Protein AF-A0A9P0A9X7-F1 (afdb_monomer)

Mean predicted aligned error: 8.72 Å

Structure (mmCIF, N/CA/C/O backbone):
data_AF-A0A9P0A9X7-F1
#
_entry.id   AF-A0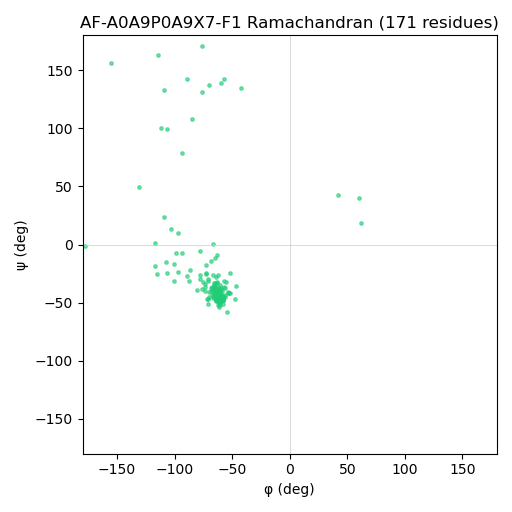A9P0A9X7-F1
#
loop_
_atom_site.group_PDB
_atom_site.id
_atom_site.type_symbol
_atom_site.label_atom_id
_atom_site.label_alt_id
_atom_site.label_comp_id
_atom_site.label_asym_id
_atom_site.label_entity_id
_atom_site.label_seq_id
_atom_site.pdbx_PDB_ins_code
_atom_site.Cartn_x
_atom_site.Cartn_y
_atom_site.Cartn_z
_atom_site.occupancy
_atom_site.B_iso_or_equiv
_atom_site.auth_seq_id
_atom_site.au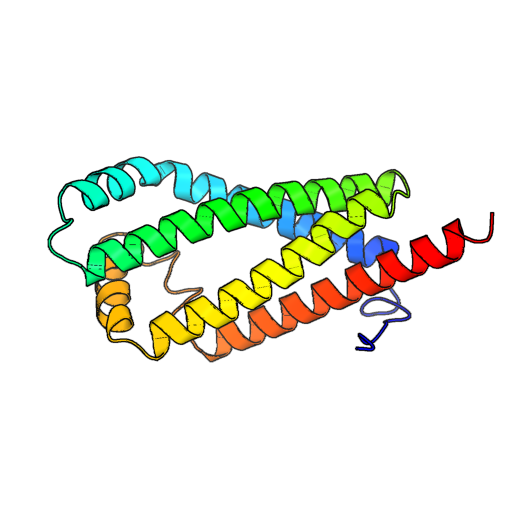th_comp_id
_atom_site.auth_asym_id
_atom_site.auth_atom_id
_atom_site.pdbx_PDB_model_num
ATOM 1 N N . MET A 1 1 ? -20.004 -13.881 0.572 1.00 34.88 1 MET A N 1
ATOM 2 C CA . MET A 1 1 ? -18.652 -14.295 1.008 1.00 34.88 1 MET A CA 1
ATOM 3 C C . MET A 1 1 ? -18.413 -13.783 2.419 1.00 34.88 1 MET A C 1
ATOM 5 O O . MET A 1 1 ? -18.537 -12.583 2.641 1.00 34.88 1 MET A O 1
ATOM 9 N N . CYS A 1 2 ? -18.153 -14.680 3.371 1.00 46.22 2 CYS A N 1
ATOM 10 C CA . CYS A 1 2 ? -17.822 -14.326 4.752 1.00 46.22 2 CYS A CA 1
ATOM 11 C C . CYS A 1 2 ? -16.320 -14.043 4.840 1.00 46.22 2 CYS A C 1
ATOM 13 O O . CYS A 1 2 ? -15.517 -14.961 4.720 1.00 46.22 2 CYS A O 1
ATOM 15 N N . ILE A 1 3 ? -15.951 -12.772 4.994 1.00 61.19 3 ILE A N 1
ATOM 16 C CA . ILE A 1 3 ? -14.570 -12.365 5.280 1.00 61.19 3 ILE A CA 1
ATOM 17 C C . ILE A 1 3 ? -14.311 -12.663 6.768 1.00 61.19 3 ILE A C 1
ATOM 19 O O . ILE A 1 3 ? -15.164 -12.288 7.579 1.00 61.19 3 ILE A O 1
ATOM 23 N N . PRO A 1 4 ? -13.204 -13.333 7.140 1.00 68.56 4 PRO A N 1
ATOM 24 C CA . PRO A 1 4 ? -12.886 -13.614 8.540 1.00 68.56 4 PRO A CA 1
ATOM 25 C C . PRO A 1 4 ? -12.753 -12.316 9.355 1.00 68.56 4 PRO A C 1
ATOM 27 O O . PRO A 1 4 ? -12.215 -11.321 8.871 1.00 68.56 4 PRO A O 1
ATOM 30 N N . GLU A 1 5 ? -13.283 -12.319 10.581 1.00 70.31 5 GLU A N 1
ATOM 31 C CA . GLU A 1 5 ? 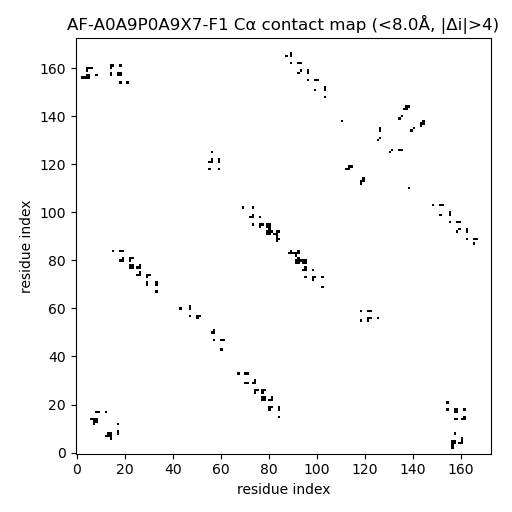-13.280 -11.170 11.498 1.00 70.31 5 GLU A CA 1
ATOM 32 C C . GLU A 1 5 ? -12.321 -11.443 12.669 1.00 70.31 5 GLU A C 1
ATOM 34 O O . GLU A 1 5 ? -12.372 -12.508 13.283 1.00 70.31 5 GLU A O 1
ATOM 39 N N . PHE A 1 6 ? -11.463 -10.476 12.995 1.00 73.06 6 PHE A N 1
ATOM 40 C CA . PHE A 1 6 ? -10.622 -10.514 14.190 1.00 73.06 6 PHE A CA 1
ATOM 41 C C . PHE A 1 6 ? -11.347 -9.885 15.381 1.00 73.06 6 PHE A C 1
ATOM 43 O O . PHE A 1 6 ? -12.028 -8.873 15.234 1.00 73.06 6 PHE A O 1
ATOM 50 N N . THR A 1 7 ? -11.169 -10.456 16.572 1.00 68.56 7 THR A N 1
ATOM 51 C CA . THR A 1 7 ? -11.673 -9.911 17.847 1.00 68.56 7 THR A CA 1
ATOM 52 C C . THR A 1 7 ? -10.699 -8.914 18.479 1.00 68.56 7 THR A C 1
ATOM 54 O O . THR A 1 7 ? -11.092 -8.078 19.289 1.00 68.56 7 THR A O 1
ATOM 57 N N . SER A 1 8 ? -9.416 -8.980 18.123 1.00 65.62 8 SER A N 1
ATOM 58 C CA . SER A 1 8 ? -8.345 -8.080 18.569 1.00 65.62 8 SER A CA 1
ATOM 59 C C . SER A 1 8 ? -7.215 -8.067 17.536 1.00 65.62 8 SER A C 1
ATOM 61 O O . SER A 1 8 ? -7.077 -9.010 16.759 1.00 65.62 8 SER A O 1
ATOM 63 N N . CYS A 1 9 ? -6.420 -6.996 17.510 1.00 67.25 9 CYS A N 1
ATOM 64 C CA . CYS A 1 9 ? -5.180 -6.940 16.730 1.00 67.25 9 CYS A CA 1
ATOM 65 C C . CYS A 1 9 ? -4.073 -7.757 17.437 1.00 67.25 9 CYS A C 1
ATOM 67 O O . CYS A 1 9 ? -4.258 -8.184 18.582 1.00 67.25 9 CYS A O 1
ATOM 69 N N . LEU A 1 10 ? -2.928 -7.970 16.771 1.00 68.62 10 LEU A N 1
ATOM 70 C CA . LEU A 1 10 ? -1.754 -8.668 17.319 1.00 68.62 10 LEU A CA 1
ATOM 71 C C . LEU A 1 10 ? -1.480 -8.244 18.779 1.00 68.62 10 LEU A C 1
ATOM 73 O O . LEU A 1 10 ? -1.514 -7.054 19.096 1.00 68.62 10 LEU A O 1
ATOM 77 N N . CYS A 1 11 ? -1.216 -9.213 19.661 1.00 64.12 11 CYS A N 1
ATOM 78 C CA . CYS A 1 11 ? -0.908 -8.981 21.080 1.00 64.12 11 CYS A CA 1
ATOM 79 C C . CYS A 1 11 ? -2.013 -8.258 21.887 1.00 64.12 11 CYS A C 1
ATOM 81 O O . CYS A 1 11 ? -1.708 -7.404 22.716 1.00 64.12 11 CYS A O 1
ATOM 83 N N . CYS A 1 12 ? -3.292 -8.590 21.665 1.00 71.56 12 CYS A N 1
ATOM 84 C CA . CYS A 1 12 ? -4.442 -8.041 22.412 1.00 71.56 12 CYS A CA 1
ATOM 85 C C . CYS A 1 12 ? -4.627 -6.517 22.278 1.00 71.56 12 CYS A C 1
ATOM 87 O O . CYS A 1 12 ? -5.326 -5.891 23.077 1.00 71.56 12 CYS A O 1
ATOM 89 N N . ILE A 1 13 ? -4.021 -5.902 21.260 1.00 79.69 13 ILE A N 1
ATOM 90 C CA . ILE A 1 13 ? -4.213 -4.483 20.969 1.00 79.69 13 ILE A CA 1
ATOM 91 C C . ILE A 1 13 ? -5.638 -4.280 20.439 1.00 79.69 13 ILE A C 1
ATOM 93 O O . ILE A 1 13 ? -6.120 -5.044 19.598 1.00 79.69 13 ILE A O 1
ATOM 97 N N . SER A 1 14 ? -6.317 -3.225 20.903 1.00 86.75 14 SER A N 1
ATOM 98 C CA . SER A 1 14 ? -7.665 -2.907 20.421 1.00 86.75 14 SER A CA 1
ATOM 99 C C . SER A 1 14 ? -7.679 -2.719 18.897 1.00 86.75 14 SER A C 1
ATOM 101 O O . SER A 1 14 ? -6.755 -2.138 18.318 1.00 86.75 14 SER A O 1
ATOM 103 N N . LEU A 1 15 ? -8.748 -3.169 18.233 1.00 86.94 15 LEU A N 1
ATOM 104 C CA . LEU A 1 15 ? -8.916 -3.014 16.781 1.00 86.94 15 LEU A CA 1
ATOM 105 C C . LEU A 1 15 ? -8.853 -1.545 16.339 1.00 86.94 15 LEU A C 1
ATOM 107 O O . LEU A 1 15 ? -8.345 -1.246 15.257 1.00 86.94 15 LEU A O 1
ATOM 111 N N . ARG A 1 16 ? -9.295 -0.623 17.205 1.00 88.94 16 ARG A N 1
ATOM 112 C CA . ARG A 1 16 ? -9.179 0.826 17.004 1.00 88.94 16 ARG A CA 1
ATOM 113 C C . ARG A 1 16 ? -7.719 1.263 16.909 1.00 88.94 16 ARG A C 1
ATOM 115 O O . ARG A 1 16 ? -7.339 1.919 15.942 1.00 88.94 16 ARG A O 1
ATOM 122 N N . THR A 1 17 ? -6.906 0.895 17.900 1.00 88.75 17 THR A N 1
ATOM 123 C CA . THR A 1 17 ? -5.482 1.256 17.948 1.00 88.75 17 THR A CA 1
ATOM 124 C C . THR A 1 17 ? -4.719 0.611 16.796 1.00 88.75 17 THR A C 1
ATOM 126 O O . THR A 1 17 ? -3.962 1.297 16.117 1.00 88.75 17 THR A O 1
ATOM 129 N N . GLY A 1 18 ? -4.972 -0.673 16.516 1.00 88.38 18 GLY A N 1
ATOM 130 C CA . GLY A 1 18 ? -4.363 -1.380 15.386 1.00 88.38 18 GLY A CA 1
ATOM 131 C C . GLY A 1 18 ? -4.672 -0.710 14.046 1.00 88.38 18 GLY A C 1
ATOM 132 O O . GLY A 1 18 ? -3.760 -0.416 13.278 1.00 88.38 18 GLY A O 1
ATOM 133 N N . SER A 1 19 ? -5.939 -0.365 13.804 1.00 91.56 19 SER A N 1
ATOM 134 C CA . SER A 1 19 ? -6.351 0.341 12.582 1.00 91.56 19 SER A CA 1
ATOM 135 C C . SER A 1 19 ? -5.722 1.732 12.462 1.00 91.56 19 SER A C 1
ATOM 137 O O . SER A 1 19 ? -5.439 2.192 11.359 1.00 91.56 19 SER A O 1
ATOM 139 N N . LEU A 1 20 ? -5.482 2.412 13.588 1.00 92.19 20 LEU A N 1
ATOM 140 C CA . LEU A 1 20 ? -4.858 3.734 13.606 1.00 92.19 20 LEU A CA 1
ATOM 141 C C . LEU A 1 20 ? -3.354 3.659 13.312 1.00 92.19 20 LEU A C 1
ATOM 143 O O . LEU A 1 20 ? -2.851 4.498 12.567 1.00 92.19 20 LEU A O 1
ATOM 147 N N . ILE A 1 21 ? -2.660 2.647 13.846 1.00 92.94 21 ILE A N 1
ATOM 148 C CA . ILE A 1 21 ? -1.256 2.357 13.515 1.00 92.94 21 ILE A CA 1
ATOM 149 C C . ILE A 1 21 ? -1.129 2.063 12.019 1.00 92.94 21 ILE A C 1
ATOM 151 O O . ILE A 1 21 ? -0.304 2.679 11.353 1.00 92.94 21 ILE A O 1
ATOM 155 N N . ILE A 1 22 ? -1.994 1.195 11.483 1.00 93.31 22 ILE A N 1
ATOM 156 C CA . ILE A 1 22 ? -2.036 0.862 10.051 1.00 93.31 22 ILE A CA 1
ATOM 157 C C . ILE A 1 22 ? -2.258 2.123 9.206 1.00 93.31 22 ILE A C 1
ATOM 159 O O . ILE A 1 22 ? -1.539 2.356 8.238 1.00 93.31 22 ILE A O 1
ATOM 163 N N . GLY A 1 23 ? -3.217 2.971 9.588 1.00 92.56 23 GLY A N 1
ATOM 164 C CA . GLY A 1 23 ? -3.487 4.218 8.874 1.00 92.56 23 GLY A CA 1
ATOM 165 C C . GLY A 1 23 ? -2.281 5.157 8.820 1.00 92.56 23 GLY A C 1
ATOM 166 O O . GLY A 1 23 ? -1.975 5.683 7.753 1.00 92.56 23 GLY A O 1
ATOM 167 N N . TRP A 1 24 ? -1.576 5.349 9.939 1.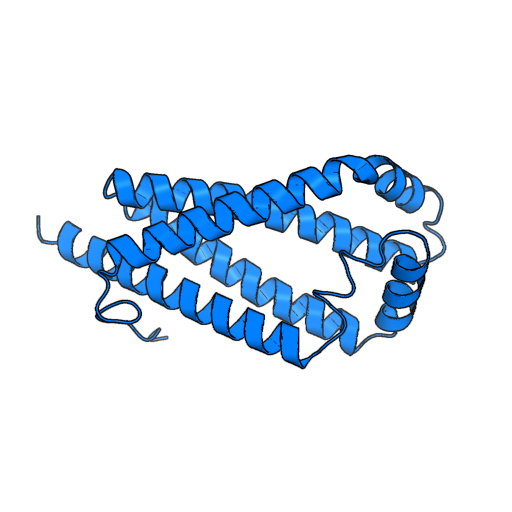00 94.56 24 TRP A N 1
ATOM 168 C CA . TRP A 1 24 ? -0.360 6.171 9.966 1.00 94.56 24 TRP A CA 1
ATOM 169 C C . TRP A 1 24 ? 0.799 5.551 9.198 1.00 94.56 24 TRP A C 1
ATOM 171 O O . TRP A 1 24 ? 1.499 6.279 8.501 1.00 94.56 24 TRP A O 1
ATOM 181 N N . PHE A 1 25 ? 0.978 4.235 9.306 1.00 92.75 25 PHE A N 1
ATOM 182 C CA . PHE A 1 25 ? 1.994 3.500 8.564 1.00 92.75 25 PHE A CA 1
ATOM 183 C C . PHE A 1 25 ? 1.847 3.762 7.060 1.00 92.75 25 PHE A C 1
ATOM 185 O O . PHE A 1 25 ? 2.743 4.352 6.462 1.00 92.75 25 PHE A O 1
ATOM 192 N N . TYR A 1 26 ? 0.683 3.465 6.473 1.00 91.69 26 TYR A N 1
ATOM 193 C CA . TYR A 1 26 ? 0.468 3.698 5.042 1.00 91.69 26 TYR A CA 1
ATOM 194 C C . TYR A 1 26 ? 0.503 5.181 4.663 1.00 91.69 26 TYR A C 1
ATOM 196 O O . TYR A 1 26 ? 1.030 5.528 3.614 1.00 91.69 26 TYR A O 1
ATOM 204 N N . ALA A 1 27 ? -0.012 6.085 5.503 1.00 91.88 27 ALA A N 1
ATOM 205 C CA . ALA A 1 27 ? 0.046 7.513 5.194 1.00 91.88 27 ALA A CA 1
ATOM 206 C C . ALA A 1 27 ? 1.494 8.022 5.094 1.00 91.88 27 ALA A C 1
ATOM 208 O O . ALA A 1 27 ? 1.818 8.744 4.157 1.00 91.88 27 ALA A O 1
ATOM 209 N N . ILE A 1 28 ? 2.365 7.648 6.036 1.00 91.62 28 ILE A N 1
ATOM 210 C CA . ILE A 1 28 ? 3.759 8.107 6.060 1.00 91.62 28 ILE A CA 1
ATOM 211 C C . ILE A 1 28 ? 4.558 7.462 4.927 1.00 91.62 28 ILE A C 1
ATOM 213 O O . ILE A 1 28 ? 5.202 8.183 4.166 1.00 91.62 28 ILE A O 1
ATOM 217 N N . PHE A 1 29 ? 4.495 6.133 4.792 1.00 88.56 29 PHE A N 1
ATOM 218 C CA . PHE A 1 29 ? 5.250 5.412 3.764 1.00 88.56 29 PHE A CA 1
ATOM 219 C C . PHE A 1 29 ? 4.871 5.873 2.356 1.00 88.56 29 PHE A C 1
ATOM 221 O O . PHE A 1 29 ? 5.750 6.256 1.586 1.00 88.56 29 PHE A O 1
ATOM 228 N N . ASN A 1 30 ? 3.575 5.980 2.053 1.00 88.56 30 ASN A N 1
ATOM 229 C CA . ASN A 1 30 ? 3.158 6.416 0.726 1.00 88.56 30 ASN A CA 1
ATOM 230 C C . ASN A 1 30 ? 3.546 7.874 0.430 1.00 88.56 30 ASN A C 1
ATOM 232 O O . ASN A 1 30 ? 3.820 8.211 -0.718 1.00 88.56 30 ASN A O 1
ATOM 236 N N . ILE A 1 31 ? 3.569 8.765 1.432 1.00 89.50 31 ILE A N 1
ATOM 237 C CA . ILE A 1 31 ? 4.039 10.149 1.238 1.00 89.50 31 ILE A CA 1
ATOM 238 C C . ILE A 1 31 ? 5.528 10.164 0.885 1.00 89.50 31 ILE A C 1
ATOM 240 O O . ILE A 1 31 ? 5.925 10.899 -0.018 1.00 89.50 31 ILE A O 1
ATOM 244 N N . ILE A 1 32 ? 6.344 9.353 1.565 1.00 87.25 32 ILE A N 1
ATOM 245 C CA . ILE A 1 32 ? 7.777 9.231 1.270 1.00 87.25 32 ILE A CA 1
ATOM 246 C C . ILE A 1 32 ? 7.979 8.729 -0.167 1.00 87.25 32 ILE A C 1
ATOM 248 O O . ILE A 1 32 ? 8.749 9.329 -0.918 1.00 87.25 32 ILE A O 1
ATOM 252 N N . GLU A 1 33 ? 7.241 7.695 -0.578 1.00 82.50 33 GLU A N 1
ATOM 253 C CA . GLU A 1 33 ? 7.289 7.163 -1.948 1.00 82.50 33 GLU A CA 1
ATOM 254 C C . GLU A 1 33 ? 6.851 8.192 -3.004 1.00 82.50 33 GLU A C 1
ATOM 256 O O . GLU A 1 33 ? 7.519 8.364 -4.026 1.00 82.50 33 GLU A O 1
ATOM 261 N N . LEU A 1 34 ? 5.768 8.935 -2.749 1.00 84.25 34 LEU A N 1
ATOM 262 C CA . LEU A 1 34 ? 5.288 9.988 -3.652 1.00 84.25 34 LEU A CA 1
ATOM 263 C C . LEU A 1 34 ? 6.325 11.104 -3.838 1.00 84.25 34 LEU A C 1
ATOM 265 O O . LEU A 1 34 ? 6.510 11.594 -4.956 1.00 84.25 34 LEU A O 1
ATOM 269 N N . ILE A 1 35 ? 7.012 11.503 -2.762 1.00 81.25 35 ILE A N 1
ATOM 270 C CA . ILE A 1 35 ? 8.084 12.504 -2.829 1.00 81.25 35 ILE A CA 1
ATOM 271 C C . ILE A 1 35 ? 9.240 11.972 -3.675 1.00 81.25 35 ILE A C 1
ATOM 273 O O . ILE A 1 35 ? 9.682 12.678 -4.583 1.00 81.25 35 ILE A O 1
ATOM 277 N N . GLY A 1 36 ? 9.682 10.733 -3.432 1.00 77.00 36 GLY A N 1
ATOM 278 C CA . GLY A 1 36 ? 10.763 10.104 -4.193 1.00 77.00 36 GLY A CA 1
ATOM 279 C C . GLY A 1 36 ? 10.504 10.119 -5.701 1.00 77.00 36 GLY A C 1
ATOM 280 O O . GLY A 1 36 ? 11.384 10.470 -6.481 1.00 77.00 36 GLY A O 1
ATOM 281 N N . PHE A 1 37 ? 9.268 9.854 -6.120 1.00 73.25 37 PHE A N 1
ATOM 282 C CA . PHE A 1 37 ? 8.908 9.884 -7.537 1.00 73.25 37 PHE A CA 1
ATOM 283 C C . PHE A 1 37 ? 8.805 11.262 -8.161 1.00 73.25 37 PHE A C 1
ATOM 285 O O . PHE A 1 37 ? 9.132 11.441 -9.335 1.00 73.25 37 PHE A O 1
ATOM 292 N N . SER A 1 38 ? 8.312 12.239 -7.399 1.00 71.19 38 SER A N 1
ATOM 293 C CA . SER A 1 38 ? 8.117 13.596 -7.912 1.00 71.19 38 SER A CA 1
ATOM 294 C C . SER A 1 38 ? 9.416 14.177 -8.486 1.00 71.19 38 SER A C 1
ATOM 296 O O . SER A 1 38 ? 9.370 14.872 -9.502 1.00 71.19 38 SER A O 1
ATOM 298 N N . ILE A 1 39 ? 10.558 13.788 -7.907 1.00 65.44 39 ILE A N 1
ATOM 299 C CA . ILE A 1 39 ? 11.909 14.213 -8.286 1.00 65.44 39 ILE A CA 1
ATOM 300 C C . ILE A 1 39 ? 12.295 13.730 -9.698 1.00 65.44 39 ILE A C 1
ATOM 302 O O . ILE A 1 39 ? 12.952 14.475 -10.419 1.00 65.44 39 ILE A O 1
ATOM 306 N N . ASP A 1 40 ? 11.819 12.558 -10.138 1.00 66.06 40 ASP A N 1
ATOM 307 C CA . ASP A 1 40 ? 12.208 11.934 -11.420 1.00 66.06 40 ASP A CA 1
ATOM 308 C C . ASP A 1 40 ? 11.058 11.766 -12.432 1.00 66.06 40 ASP A C 1
ATOM 310 O O . ASP A 1 40 ? 11.241 11.285 -13.551 1.00 66.06 40 ASP A O 1
ATOM 314 N N . SER A 1 41 ? 9.846 12.202 -12.091 1.00 66.75 41 SER A N 1
ATOM 315 C CA . SER A 1 41 ? 8.658 12.003 -12.935 1.00 66.75 41 SER A CA 1
ATOM 316 C C . SER A 1 41 ? 8.756 12.658 -14.328 1.00 66.75 41 SER A C 1
ATOM 318 O O . SER A 1 41 ? 8.271 12.105 -15.319 1.00 66.75 41 SER A O 1
ATOM 320 N N . GLY A 1 42 ? 9.416 13.816 -14.442 1.00 68.44 42 GLY A N 1
ATOM 321 C CA . GLY A 1 42 ? 9.501 14.581 -15.691 1.00 68.44 42 GLY A CA 1
ATOM 322 C C . GLY A 1 42 ? 10.279 13.880 -16.812 1.00 68.44 42 GLY A C 1
ATOM 323 O O . GLY A 1 42 ? 9.908 13.991 -17.985 1.00 68.44 42 GLY A O 1
ATOM 324 N N . SER A 1 43 ? 11.328 13.127 -16.468 1.00 69.75 43 SER A N 1
ATOM 325 C CA . SER A 1 43 ? 12.100 12.339 -17.435 1.00 69.75 43 SER A CA 1
ATOM 326 C C . SER A 1 43 ? 11.270 11.153 -17.936 1.00 69.75 43 SER A C 1
ATOM 328 O O . SER A 1 43 ? 11.127 10.974 -19.146 1.00 69.75 43 SER A O 1
ATOM 330 N N . LEU A 1 44 ? 10.598 10.436 -17.032 1.00 71.38 44 LEU A N 1
ATOM 331 C CA . LEU A 1 44 ? 9.743 9.295 -17.364 1.00 71.38 44 LEU A CA 1
ATOM 332 C C . LEU A 1 44 ? 8.615 9.661 -18.334 1.00 71.38 44 LEU A C 1
ATOM 334 O O . LEU A 1 44 ? 8.438 8.983 -19.350 1.00 71.38 44 LEU A O 1
ATOM 338 N N . PHE A 1 45 ? 7.889 10.756 -18.079 1.00 72.69 45 PHE A N 1
ATOM 339 C CA . PHE A 1 45 ? 6.825 11.208 -18.982 1.00 72.69 45 PHE A CA 1
ATOM 340 C C . PHE A 1 45 ? 7.364 11.571 -20.365 1.00 72.69 45 PHE A C 1
ATOM 342 O O . PHE A 1 45 ? 6.807 11.145 -21.377 1.00 72.69 45 PHE A O 1
ATOM 349 N N . LYS A 1 46 ? 8.477 12.308 -20.436 1.00 75.75 46 LYS A N 1
ATOM 350 C CA . LYS A 1 46 ? 9.091 12.698 -21.712 1.00 75.75 46 LYS A CA 1
ATOM 351 C C . LYS A 1 46 ? 9.515 11.479 -22.530 1.00 75.75 46 LYS A C 1
ATOM 353 O O . LYS A 1 46 ? 9.276 11.420 -23.738 1.00 75.75 46 LYS A O 1
ATOM 358 N N . GLU A 1 47 ? 10.099 10.481 -21.880 1.00 70.38 47 GLU A N 1
ATOM 359 C CA . GLU A 1 47 ? 10.579 9.290 -22.563 1.00 70.38 47 GLU A CA 1
ATOM 360 C C . GLU A 1 47 ? 9.451 8.360 -23.044 1.00 70.38 47 GLU A C 1
ATOM 362 O O . GLU A 1 47 ? 9.672 7.611 -24.001 1.00 70.38 47 GLU A O 1
ATOM 367 N N . ILE A 1 48 ? 8.257 8.391 -22.431 1.00 75.06 48 ILE A N 1
ATOM 368 C CA . ILE A 1 48 ? 7.060 7.680 -22.928 1.00 75.06 48 ILE A CA 1
ATOM 369 C C . ILE A 1 48 ? 6.707 8.166 -24.339 1.00 75.06 48 ILE A C 1
ATOM 371 O O . ILE A 1 48 ? 6.543 7.350 -25.248 1.00 75.06 48 ILE A O 1
ATOM 375 N N . PHE A 1 49 ? 6.648 9.486 -24.540 1.00 73.44 49 PHE A N 1
ATOM 376 C CA . PHE A 1 49 ? 6.281 10.079 -25.830 1.00 73.44 49 PHE A CA 1
ATOM 377 C C . PHE A 1 49 ? 7.390 9.947 -26.879 1.00 73.44 49 PHE A C 1
ATOM 379 O O . PHE A 1 49 ? 7.106 9.746 -28.059 1.00 73.44 49 PHE A O 1
ATOM 386 N N . GLN A 1 50 ? 8.660 10.008 -26.468 1.00 74.69 50 GLN A N 1
ATOM 387 C CA . GLN A 1 50 ? 9.792 9.914 -27.396 1.00 74.69 50 GLN A CA 1
ATOM 388 C C . GLN A 1 50 ? 10.057 8.484 -27.892 1.00 74.69 50 GLN A C 1
ATOM 390 O O . GLN A 1 50 ? 10.453 8.302 -29.042 1.00 74.69 50 GLN A O 1
ATOM 395 N N . ASN A 1 51 ? 9.796 7.461 -27.069 1.00 69.44 51 ASN A N 1
ATOM 396 C CA . ASN A 1 51 ? 10.110 6.061 -27.384 1.00 69.44 51 ASN A CA 1
ATOM 397 C C . ASN A 1 51 ? 8.878 5.184 -27.669 1.00 69.44 51 ASN A C 1
ATOM 399 O O . ASN A 1 51 ? 8.975 3.963 -27.566 1.00 69.44 51 ASN A O 1
ATOM 403 N N . TRP A 1 52 ? 7.749 5.766 -28.086 1.00 66.25 52 TRP A N 1
ATOM 404 C CA . TRP A 1 52 ? 6.475 5.063 -28.333 1.00 66.25 52 TRP A CA 1
ATOM 405 C C . TRP A 1 52 ? 6.568 3.829 -29.255 1.00 66.25 52 TRP A C 1
ATOM 407 O O . TRP A 1 52 ? 5.759 2.911 -29.151 1.00 66.25 52 TRP A O 1
ATOM 417 N N . ARG A 1 53 ? 7.578 3.766 -30.136 1.00 68.19 53 ARG A N 1
ATOM 418 C CA . ARG A 1 53 ? 7.835 2.612 -31.017 1.00 68.19 53 ARG A CA 1
ATOM 419 C C . ARG A 1 53 ? 8.410 1.385 -30.289 1.00 68.19 53 ARG A C 1
ATOM 421 O O . ARG A 1 53 ? 8.361 0.287 -30.835 1.00 68.19 53 ARG A O 1
ATOM 428 N N . ARG A 1 54 ? 8.953 1.536 -29.073 1.00 72.06 54 ARG A N 1
ATOM 429 C CA . ARG A 1 54 ? 9.416 0.428 -28.217 1.00 72.06 54 ARG A CA 1
ATOM 430 C C . ARG A 1 54 ? 8.296 0.017 -27.260 1.00 72.06 54 ARG A C 1
ATOM 432 O O . ARG A 1 54 ? 8.334 0.346 -26.077 1.00 72.06 54 ARG A O 1
ATOM 439 N N . THR A 1 55 ? 7.333 -0.743 -27.775 1.00 75.00 55 THR A N 1
ATOM 440 C CA . THR A 1 55 ? 6.107 -1.151 -27.062 1.00 75.00 55 THR A CA 1
ATOM 441 C C . THR A 1 55 ? 6.357 -1.689 -25.650 1.00 75.00 55 THR A C 1
ATOM 443 O O . THR A 1 55 ? 5.723 -1.213 -24.717 1.00 75.00 55 THR A O 1
ATOM 446 N N . GLY A 1 56 ? 7.320 -2.596 -25.451 1.00 71.62 56 GLY A N 1
ATOM 447 C CA . GLY A 1 56 ? 7.614 -3.153 -24.119 1.00 71.62 56 GLY A CA 1
ATOM 448 C C . GLY A 1 56 ? 8.079 -2.115 -23.085 1.00 71.62 56 GLY A C 1
ATOM 449 O O . GLY A 1 56 ? 7.613 -2.121 -21.951 1.00 71.62 56 GLY A O 1
ATOM 450 N N . LEU A 1 57 ? 8.946 -1.180 -23.484 1.00 70.06 57 LEU A N 1
ATOM 451 C CA . LEU A 1 57 ? 9.472 -0.128 -22.603 1.00 70.06 57 LEU A CA 1
ATOM 452 C C . LEU A 1 57 ? 8.384 0.892 -22.241 1.00 70.06 57 LEU A C 1
ATOM 454 O O . LEU A 1 57 ? 8.281 1.333 -21.100 1.00 70.06 57 LEU A O 1
ATOM 458 N N . THR A 1 58 ? 7.556 1.251 -23.223 1.00 77.00 58 THR A N 1
ATOM 459 C CA . THR A 1 58 ? 6.416 2.148 -23.030 1.00 77.00 58 THR A CA 1
ATOM 460 C C . THR A 1 58 ? 5.382 1.538 -22.086 1.00 77.00 58 THR A C 1
ATOM 462 O O . THR A 1 58 ? 4.893 2.245 -21.211 1.00 77.00 58 THR A O 1
ATOM 465 N N . ILE A 1 59 ? 5.096 0.234 -22.205 1.00 77.62 59 ILE A N 1
ATOM 466 C CA . ILE A 1 59 ? 4.181 -0.478 -21.299 1.00 77.62 59 ILE A CA 1
ATOM 467 C C . ILE A 1 59 ? 4.698 -0.429 -19.858 1.00 77.62 59 ILE A C 1
ATOM 469 O O . ILE A 1 59 ? 3.956 -0.020 -18.973 1.00 77.62 59 ILE A O 1
ATOM 473 N N . VAL A 1 60 ? 5.973 -0.758 -19.618 1.00 72.50 60 VAL A N 1
ATOM 474 C CA . VAL A 1 60 ? 6.551 -0.720 -18.260 1.00 72.50 60 VAL A CA 1
ATOM 475 C C . VAL A 1 60 ? 6.488 0.688 -17.663 1.00 72.50 60 VAL A C 1
ATOM 477 O O . VAL A 1 60 ? 6.116 0.854 -16.506 1.00 72.50 60 VAL A O 1
ATOM 480 N N . ARG A 1 61 ? 6.780 1.730 -18.449 1.00 76.00 61 ARG A N 1
ATOM 481 C CA . ARG A 1 61 ? 6.671 3.118 -17.972 1.00 76.00 61 ARG A CA 1
ATOM 482 C C . ARG A 1 61 ? 5.235 3.536 -17.663 1.00 76.00 61 ARG A C 1
ATOM 484 O O . ARG A 1 61 ? 5.019 4.263 -16.701 1.00 76.00 61 ARG A O 1
ATOM 491 N N . LEU A 1 62 ? 4.258 3.071 -18.442 1.00 81.44 62 LEU A N 1
ATOM 492 C CA . LEU A 1 62 ? 2.844 3.291 -18.136 1.00 81.44 62 LEU A CA 1
ATOM 493 C C . LEU A 1 62 ? 2.428 2.581 -16.842 1.00 81.44 62 LEU A C 1
ATOM 495 O O . LEU A 1 62 ? 1.720 3.189 -16.048 1.00 81.44 62 LEU A O 1
ATOM 499 N N . MET A 1 63 ? 2.916 1.360 -16.591 1.00 79.69 63 MET A N 1
ATOM 500 C CA . MET A 1 63 ? 2.678 0.638 -15.329 1.00 79.69 63 MET A CA 1
ATOM 501 C C . MET A 1 63 ? 3.272 1.387 -14.127 1.00 79.69 63 MET A C 1
ATOM 503 O O . MET A 1 63 ? 2.645 1.463 -13.076 1.00 79.69 63 MET A O 1
ATOM 507 N N . ILE A 1 64 ? 4.449 2.004 -14.287 1.00 78.31 64 ILE A N 1
ATOM 508 C CA . ILE A 1 64 ? 5.039 2.873 -13.257 1.00 78.31 64 ILE A CA 1
ATOM 509 C C . ILE A 1 64 ? 4.119 4.074 -12.988 1.00 78.31 64 ILE A C 1
ATOM 511 O O . ILE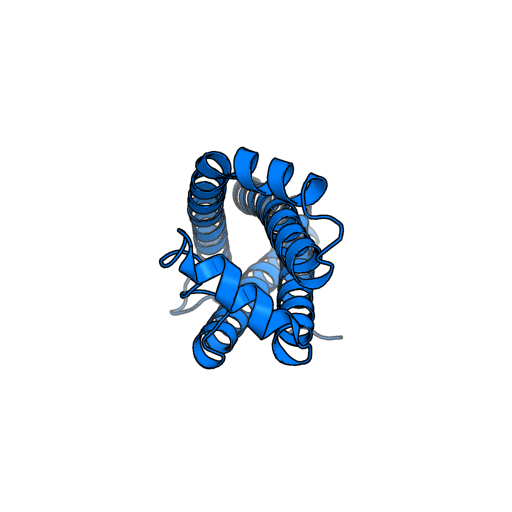 A 1 64 ? 3.776 4.337 -11.843 1.00 78.31 64 ILE A O 1
ATOM 515 N N . VAL A 1 65 ? 3.673 4.786 -14.028 1.00 81.88 65 VAL A N 1
ATOM 516 C CA . VAL A 1 65 ? 2.761 5.936 -13.875 1.00 81.88 65 VAL A CA 1
ATOM 517 C C . VAL A 1 65 ? 1.440 5.530 -13.209 1.00 81.88 65 VAL A C 1
ATOM 519 O O . VAL A 1 65 ? 0.956 6.236 -12.326 1.00 81.88 65 VAL A O 1
ATOM 522 N N . GLU A 1 66 ? 0.867 4.394 -13.604 1.00 85.75 66 GLU A N 1
ATOM 523 C CA . GLU A 1 66 ? -0.334 3.820 -12.992 1.00 85.75 66 GLU A CA 1
ATOM 524 C C . GLU A 1 66 ? -0.136 3.558 -11.493 1.00 85.75 66 GLU A C 1
ATOM 526 O O . GLU A 1 66 ? -0.960 4.002 -10.690 1.00 85.75 66 GLU A O 1
ATOM 531 N N . TYR A 1 67 ? 0.979 2.922 -11.110 1.00 82.69 67 TYR A N 1
ATOM 532 C CA . TYR A 1 67 ? 1.330 2.673 -9.710 1.00 82.69 67 TYR A CA 1
ATOM 533 C C . TYR A 1 67 ? 1.289 3.963 -8.880 1.00 82.69 67 TYR A C 1
ATOM 535 O O . TYR A 1 67 ? 0.708 3.980 -7.796 1.00 82.69 67 TYR A O 1
ATOM 543 N N . TYR A 1 68 ? 1.787 5.082 -9.415 1.00 83.00 68 TYR A N 1
ATOM 544 C CA . TYR A 1 68 ? 1.741 6.368 -8.711 1.00 83.00 68 TYR A CA 1
ATOM 545 C C . TYR A 1 68 ? 0.343 6.935 -8.516 1.00 83.00 68 TYR A C 1
ATOM 547 O O . TYR A 1 68 ? 0.053 7.502 -7.460 1.00 83.00 68 TYR A O 1
ATOM 555 N N . PHE A 1 69 ? -0.541 6.783 -9.501 1.00 86.88 69 PHE A N 1
ATOM 556 C CA . PHE A 1 69 ? -1.935 7.183 -9.330 1.00 86.88 69 PHE A CA 1
ATOM 557 C C . PHE A 1 69 ? -2.625 6.344 -8.254 1.00 86.88 69 PHE A C 1
ATOM 559 O O . PHE A 1 69 ? -3.341 6.895 -7.413 1.00 86.88 69 PHE A O 1
ATOM 566 N N . VAL A 1 70 ? -2.376 5.033 -8.244 1.00 87.69 70 VAL A N 1
ATOM 567 C CA . VAL A 1 70 ? -2.898 4.124 -7.216 1.00 87.69 70 VAL A CA 1
ATOM 568 C C . VAL A 1 70 ? -2.367 4.515 -5.838 1.00 87.69 70 VAL A C 1
ATOM 570 O O . VAL A 1 70 ? -3.161 4.677 -4.910 1.00 87.69 70 VAL A O 1
ATOM 573 N N . LEU A 1 71 ? -1.061 4.765 -5.717 1.00 86.81 71 LEU A N 1
ATOM 574 C CA . LEU A 1 71 ? -0.411 5.196 -4.481 1.00 86.81 71 LEU A CA 1
ATOM 575 C C . LEU A 1 71 ? -1.014 6.503 -3.948 1.00 86.81 71 LEU A C 1
ATOM 577 O O . LEU A 1 71 ? -1.345 6.600 -2.768 1.00 86.81 71 LEU A O 1
ATOM 581 N N . LEU A 1 72 ? -1.238 7.496 -4.815 1.00 90.62 72 LEU A N 1
ATOM 582 C CA . LEU A 1 72 ? -1.851 8.774 -4.443 1.00 90.62 72 LEU A CA 1
ATOM 583 C C . LEU A 1 72 ? -3.277 8.600 -3.908 1.00 90.62 72 LEU A C 1
ATOM 585 O O . LEU A 1 72 ? -3.618 9.148 -2.856 1.00 90.62 72 LEU A O 1
ATOM 589 N N . ILE A 1 73 ? -4.104 7.812 -4.599 1.00 92.56 73 ILE A N 1
ATOM 590 C CA . ILE A 1 73 ? -5.467 7.497 -4.148 1.00 92.56 73 ILE A CA 1
ATOM 591 C C . ILE A 1 73 ? -5.413 6.777 -2.797 1.00 92.56 73 ILE A C 1
ATOM 593 O O . ILE A 1 73 ? -6.159 7.119 -1.875 1.00 92.56 73 ILE A O 1
ATOM 597 N N . PHE A 1 74 ? -4.500 5.818 -2.654 1.00 91.25 74 PHE A N 1
ATOM 598 C CA . PHE A 1 74 ? -4.362 5.027 -1.442 1.00 91.25 74 PHE A CA 1
ATOM 599 C C . PHE A 1 74 ? -3.916 5.874 -0.241 1.00 91.25 74 PHE A C 1
ATOM 601 O O . PHE A 1 74 ? -4.479 5.734 0.846 1.00 91.25 74 PHE A O 1
ATOM 608 N N . THR A 1 75 ? -3.017 6.843 -0.440 1.00 93.00 75 THR A N 1
ATOM 609 C CA . THR A 1 75 ? -2.631 7.842 0.576 1.00 93.00 75 THR A CA 1
ATOM 610 C C . THR A 1 75 ? -3.826 8.651 1.066 1.00 93.00 75 THR A C 1
ATOM 612 O O . THR A 1 75 ? -4.031 8.805 2.272 1.00 93.00 75 THR A O 1
ATOM 615 N N . ILE A 1 76 ? -4.664 9.140 0.147 1.00 94.88 76 ILE A N 1
ATOM 616 C CA . ILE A 1 76 ? -5.880 9.885 0.500 1.00 94.88 76 ILE A CA 1
ATOM 617 C C . ILE A 1 76 ? -6.817 8.997 1.331 1.00 94.88 76 ILE A C 1
ATOM 619 O O . ILE A 1 76 ? -7.353 9.429 2.356 1.00 94.88 76 ILE A O 1
ATOM 623 N N . CYS A 1 77 ? -6.984 7.734 0.939 1.00 95.19 77 CYS A N 1
ATOM 624 C CA . CYS A 1 77 ? -7.777 6.767 1.690 1.00 95.19 77 CYS A CA 1
ATOM 625 C C . CYS A 1 77 ? -7.198 6.472 3.085 1.00 95.19 77 CYS A C 1
ATOM 627 O O . CYS A 1 77 ? -7.971 6.366 4.038 1.00 95.19 77 CYS A O 1
ATOM 629 N N . ALA A 1 78 ? -5.873 6.399 3.241 1.00 94.31 78 ALA A N 1
ATOM 630 C CA . ALA A 1 78 ? -5.209 6.231 4.538 1.00 94.31 78 ALA A CA 1
ATOM 631 C C . ALA A 1 78 ? -5.447 7.437 5.464 1.00 94.31 78 ALA A C 1
ATOM 633 O O . ALA A 1 78 ? -5.771 7.277 6.643 1.00 94.31 78 ALA A O 1
ATOM 634 N N . ILE A 1 79 ? -5.417 8.657 4.923 1.00 94.94 79 ILE A N 1
ATOM 635 C CA . ILE A 1 79 ? -5.787 9.865 5.674 1.00 94.94 79 ILE A CA 1
ATOM 636 C C . ILE A 1 79 ? -7.264 9.800 6.098 1.00 94.94 79 ILE A C 1
ATOM 638 O O . ILE A 1 79 ? -7.597 10.082 7.255 1.00 94.94 79 ILE A O 1
ATOM 642 N N . TYR A 1 80 ? -8.164 9.377 5.203 1.00 94.50 80 TYR A N 1
ATOM 643 C CA . TYR A 1 80 ? -9.576 9.178 5.547 1.00 94.50 80 TYR A CA 1
ATOM 644 C C . TYR A 1 80 ? -9.790 8.094 6.603 1.00 94.50 80 TYR A C 1
ATOM 646 O O . TYR A 1 80 ? -10.698 8.254 7.419 1.00 94.50 80 TYR A O 1
ATOM 654 N N . LEU A 1 81 ? -8.966 7.044 6.641 1.00 95.44 81 LEU A N 1
ATOM 655 C CA . LEU A 1 81 ? -8.983 6.046 7.709 1.00 95.44 81 LEU A CA 1
ATOM 656 C C . LEU A 1 81 ? -8.680 6.695 9.063 1.00 95.44 81 LEU A C 1
ATOM 658 O O . LEU A 1 81 ? -9.489 6.577 9.982 1.00 95.44 81 LEU A O 1
ATOM 662 N N . ILE A 1 82 ? -7.581 7.448 9.172 1.00 95.38 82 ILE A N 1
ATOM 663 C CA . ILE A 1 82 ? -7.188 8.134 10.417 1.00 95.38 82 ILE A CA 1
ATOM 664 C C . ILE A 1 82 ? -8.297 9.090 10.876 1.00 95.38 82 ILE A C 1
ATOM 666 O O . ILE A 1 82 ? -8.712 9.076 12.038 1.00 95.38 82 ILE A O 1
ATOM 670 N N . VAL A 1 83 ? -8.816 9.913 9.960 1.00 94.62 83 VAL A N 1
ATOM 671 C CA . VAL A 1 83 ? -9.912 10.850 10.255 1.00 94.62 83 VAL A CA 1
ATOM 672 C C . VAL A 1 83 ? -11.199 10.102 10.612 1.00 94.62 83 VAL A C 1
ATOM 674 O O . VAL A 1 83 ? -11.954 10.562 11.467 1.00 94.62 83 VAL A O 1
ATOM 677 N N . GLY A 1 84 ? -11.465 8.970 9.963 1.00 90.88 84 GLY A N 1
ATOM 678 C CA . GLY A 1 84 ? -12.613 8.107 10.217 1.00 90.88 84 GLY A CA 1
ATOM 679 C C . GLY A 1 84 ? -12.592 7.514 11.618 1.00 90.88 84 GLY A C 1
ATOM 680 O O . GLY A 1 84 ? -13.601 7.599 12.305 1.00 90.88 84 GLY A O 1
ATOM 681 N N . ILE A 1 85 ? -11.438 7.017 12.066 1.00 93.19 85 ILE A N 1
ATOM 682 C CA . ILE A 1 85 ? -11.241 6.478 13.420 1.00 93.19 85 ILE A CA 1
ATOM 683 C C . ILE A 1 85 ? -11.366 7.581 14.484 1.00 93.19 85 ILE A C 1
ATOM 685 O O . ILE A 1 85 ? -11.959 7.371 15.539 1.00 93.19 85 ILE A O 1
ATOM 689 N N . LYS A 1 86 ? -10.813 8.775 14.224 1.00 91.81 86 LYS A N 1
ATOM 690 C CA . LYS A 1 86 ? -10.881 9.906 15.171 1.00 91.81 86 LYS A CA 1
ATOM 691 C C . LYS A 1 86 ? -12.279 10.511 15.296 1.00 91.81 86 LYS A C 1
ATOM 693 O O . LYS A 1 86 ? -12.597 11.076 16.332 1.00 91.81 86 LYS A O 1
ATOM 698 N N . LYS A 1 87 ? -13.082 10.447 14.231 1.00 91.25 87 LYS A N 1
ATOM 699 C CA . LYS A 1 87 ? -14.455 10.982 14.187 1.00 91.25 87 LYS A CA 1
ATOM 700 C C . LYS A 1 87 ? -15.525 9.892 14.299 1.00 91.25 87 LYS A C 1
ATOM 702 O O . LYS A 1 87 ? -16.664 10.156 13.927 1.00 91.25 87 LYS A O 1
ATOM 707 N N . ASP A 1 88 ? -15.134 8.678 14.686 1.00 90.00 88 ASP A N 1
ATOM 708 C CA . ASP A 1 88 ? -15.982 7.484 14.775 1.00 90.00 88 ASP A CA 1
ATOM 709 C C . ASP A 1 88 ? -16.949 7.326 13.577 1.00 90.00 88 ASP A C 1
ATOM 711 O O . ASP A 1 88 ? -18.123 6.989 13.695 1.00 90.00 88 ASP A O 1
ATOM 715 N N . SER A 1 89 ? -16.436 7.590 12.367 1.00 90.38 89 SER A N 1
ATOM 716 C CA . SER A 1 89 ? -17.211 7.628 11.127 1.00 90.38 89 SER A CA 1
ATOM 717 C C . SER A 1 89 ? -16.931 6.398 10.254 1.00 90.38 89 SER A C 1
ATOM 719 O O . SER A 1 89 ? -15.963 6.400 9.480 1.00 90.38 89 SER A O 1
ATOM 721 N N . PRO A 1 90 ? -17.799 5.365 10.270 1.00 87.88 90 PRO A N 1
ATOM 722 C CA . PRO A 1 90 ? -17.567 4.130 9.517 1.00 87.88 90 PRO A CA 1
ATOM 723 C C . PRO A 1 90 ? -17.544 4.369 8.001 1.00 87.88 90 PRO A C 1
ATOM 725 O O . PRO A 1 90 ? -16.855 3.665 7.266 1.00 87.88 90 PRO A O 1
ATOM 728 N N . ARG A 1 91 ? -18.248 5.399 7.505 1.00 89.69 91 ARG A N 1
ATOM 729 C CA . ARG A 1 91 ? -18.234 5.769 6.078 1.00 89.69 91 ARG A CA 1
ATOM 730 C C . ARG A 1 91 ? -16.830 6.126 5.584 1.00 89.69 91 ARG A C 1
ATOM 732 O O . ARG A 1 91 ? -16.488 5.759 4.468 1.00 89.69 91 ARG A O 1
ATOM 739 N N . LYS A 1 92 ? -16.022 6.803 6.406 1.00 89.19 92 LYS A N 1
ATOM 740 C CA . LYS A 1 92 ? -14.654 7.203 6.038 1.00 89.19 92 LYS A CA 1
ATOM 741 C C . LYS A 1 92 ? -13.678 6.030 6.092 1.00 89.19 92 LYS A C 1
ATOM 743 O O . LYS A 1 92 ? -12.851 5.894 5.200 1.00 89.19 92 LYS A O 1
ATOM 748 N N . VAL A 1 93 ? -13.842 5.147 7.080 1.00 91.19 93 VAL A N 1
ATOM 749 C CA . VAL A 1 93 ? -13.068 3.899 7.200 1.00 91.19 93 VAL A CA 1
ATOM 750 C C . VAL A 1 93 ? -13.314 2.979 5.997 1.00 91.19 93 VAL A C 1
ATOM 752 O O . VAL A 1 93 ? -12.382 2.363 5.485 1.00 91.19 93 VAL A O 1
ATOM 755 N N . ARG A 1 94 ? -14.552 2.938 5.479 1.00 91.38 94 ARG A N 1
ATOM 756 C CA . ARG A 1 94 ? -14.910 2.134 4.299 1.00 91.38 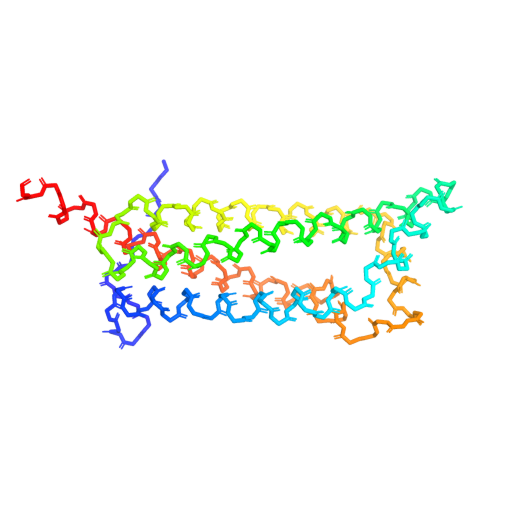94 ARG A CA 1
ATOM 757 C C . ARG A 1 94 ? -14.057 2.457 3.069 1.00 91.38 94 ARG A C 1
ATOM 759 O O . ARG A 1 94 ? -13.748 1.535 2.320 1.00 91.38 94 ARG A O 1
ATOM 766 N N . TYR A 1 95 ? -13.691 3.722 2.846 1.00 92.81 95 TYR A N 1
ATOM 767 C CA . TYR A 1 95 ? -12.889 4.098 1.677 1.00 92.81 95 TYR A CA 1
ATOM 768 C C . TYR A 1 95 ? -11.535 3.398 1.670 1.00 92.81 95 TYR A C 1
ATOM 770 O O . TYR A 1 95 ? -11.132 2.887 0.633 1.00 92.81 95 TYR A O 1
ATOM 778 N N . PHE A 1 96 ? -10.888 3.294 2.832 1.00 93.62 96 PHE A N 1
ATOM 779 C CA . PHE A 1 96 ? -9.642 2.550 2.964 1.00 93.62 96 PHE A CA 1
ATOM 780 C C . PHE A 1 96 ? -9.832 1.062 2.690 1.00 93.62 96 PHE A C 1
ATOM 782 O O . PHE A 1 96 ? -9.114 0.512 1.873 1.00 93.62 96 PHE A O 1
ATOM 789 N N . VAL A 1 97 ? -10.849 0.427 3.282 1.00 92.75 97 VAL A N 1
ATOM 790 C CA . VAL A 1 97 ? -11.127 -1.005 3.055 1.00 92.75 97 VAL A CA 1
ATOM 791 C C . VAL A 1 97 ? -11.312 -1.313 1.564 1.00 92.75 97 VAL A C 1
ATOM 793 O O . VAL A 1 97 ? -10.749 -2.280 1.057 1.00 92.75 97 VAL A O 1
ATOM 796 N N . VAL A 1 98 ? -12.084 -0.485 0.853 1.00 93.12 98 VAL A N 1
ATOM 797 C CA . VAL A 1 98 ? -12.311 -0.655 -0.590 1.00 93.12 98 VAL A CA 1
ATOM 798 C C . VAL A 1 98 ? -11.024 -0.415 -1.378 1.00 93.12 98 VAL A C 1
ATOM 800 O O . VAL A 1 98 ? -10.684 -1.226 -2.234 1.00 93.12 98 VAL A O 1
ATOM 803 N N . ALA A 1 99 ? -10.291 0.659 -1.077 1.00 91.75 99 ALA A N 1
ATOM 804 C CA . ALA A 1 99 ? -9.043 0.972 -1.762 1.00 91.75 99 ALA A CA 1
ATOM 805 C C . ALA A 1 99 ? -7.974 -0.111 -1.541 1.00 91.75 99 ALA A C 1
ATOM 807 O O . ALA A 1 99 ? -7.302 -0.491 -2.490 1.00 91.75 99 ALA A O 1
ATOM 808 N N . SER A 1 100 ? -7.875 -0.679 -0.335 1.00 90.06 100 SER A N 1
ATOM 809 C CA . SER A 1 100 ? -6.973 -1.792 -0.020 1.00 90.06 100 SER A CA 1
ATOM 810 C C . SER A 1 100 ? -7.319 -3.050 -0.813 1.00 90.06 100 SER A C 1
ATOM 812 O O . SER A 1 100 ? -6.424 -3.689 -1.352 1.00 90.06 100 SER A O 1
ATOM 814 N N . MET A 1 101 ? -8.607 -3.396 -0.941 1.00 91.00 101 MET A N 1
ATOM 815 C CA . MET A 1 101 ? -9.023 -4.530 -1.778 1.00 91.00 101 MET A CA 1
ATOM 816 C C . MET A 1 101 ? -8.630 -4.329 -3.243 1.00 91.00 101 MET A C 1
ATOM 818 O O . MET A 1 101 ? -8.113 -5.249 -3.871 1.00 91.00 101 MET A O 1
ATOM 822 N N . VAL A 1 102 ? -8.863 -3.127 -3.780 1.00 91.00 102 VAL A N 1
ATOM 823 C CA . VAL A 1 102 ? -8.488 -2.786 -5.159 1.00 91.00 102 VAL A CA 1
ATOM 824 C C . VAL A 1 102 ? -6.970 -2.823 -5.333 1.00 91.00 102 VAL A C 1
ATOM 826 O O . VAL A 1 102 ? -6.504 -3.398 -6.308 1.00 91.00 102 VAL A O 1
ATOM 829 N N . SER A 1 103 ? -6.209 -2.283 -4.378 1.00 88.00 103 SER A N 1
ATOM 830 C CA . SER A 1 103 ? -4.743 -2.277 -4.410 1.00 88.00 103 SER A CA 1
ATOM 831 C C . SER A 1 103 ? -4.168 -3.695 -4.414 1.00 88.00 103 SER A C 1
ATOM 833 O O . SER A 1 103 ? -3.383 -4.030 -5.292 1.00 88.00 103 SER A O 1
ATOM 835 N N . ILE A 1 104 ? -4.641 -4.574 -3.520 1.00 88.38 104 ILE A N 1
ATOM 836 C CA . ILE A 1 104 ? -4.205 -5.980 -3.465 1.00 88.38 104 ILE A CA 1
ATOM 837 C C . ILE A 1 104 ? -4.497 -6.693 -4.791 1.00 88.38 104 ILE A C 1
ATOM 839 O O . ILE A 1 104 ? -3.636 -7.390 -5.325 1.00 88.38 104 ILE A O 1
ATOM 843 N N . LEU A 1 105 ? -5.699 -6.509 -5.351 1.00 88.75 105 LEU A N 1
ATOM 844 C CA . LEU A 1 105 ? -6.045 -7.085 -6.653 1.00 88.75 105 LEU A CA 1
ATOM 845 C C . LEU A 1 105 ? -5.146 -6.544 -7.767 1.00 88.75 105 LEU A C 1
ATOM 847 O O . LEU A 1 105 ? -4.698 -7.321 -8.609 1.00 88.75 105 LEU A O 1
ATOM 851 N N . ASN A 1 106 ? -4.856 -5.242 -7.755 1.00 86.06 106 ASN A N 1
ATOM 852 C CA . ASN A 1 106 ? -3.970 -4.623 -8.729 1.00 86.06 106 ASN A CA 1
ATOM 853 C C . ASN A 1 106 ? -2.555 -5.203 -8.646 1.00 86.06 106 ASN A C 1
ATOM 855 O O . ASN A 1 106 ? -2.011 -5.625 -9.663 1.00 86.06 106 ASN A O 1
ATOM 859 N N . SER A 1 107 ? -1.996 -5.327 -7.440 1.00 82.88 107 SER A N 1
ATOM 860 C CA . SER A 1 107 ? -0.675 -5.922 -7.210 1.00 82.88 107 SER A CA 1
ATOM 861 C C . SER A 1 107 ? -0.594 -7.365 -7.712 1.00 82.88 107 SER A C 1
ATOM 863 O O . SER A 1 107 ? 0.392 -7.740 -8.346 1.00 82.88 107 SER A O 1
ATOM 865 N N . ILE A 1 108 ? -1.647 -8.169 -7.514 1.00 85.06 108 ILE A N 1
ATOM 866 C CA . ILE A 1 108 ? -1.720 -9.538 -8.055 1.00 85.06 108 ILE A CA 1
ATOM 867 C C . ILE A 1 108 ? -1.718 -9.516 -9.587 1.00 85.06 108 ILE A C 1
ATOM 869 O O . ILE A 1 108 ? -0.953 -10.250 -10.211 1.00 85.06 108 ILE A O 1
ATOM 873 N N . ILE A 1 109 ? -2.560 -8.683 -10.204 1.00 85.75 109 ILE A N 1
ATOM 874 C CA . ILE A 1 109 ? -2.685 -8.603 -11.666 1.00 85.75 109 ILE A CA 1
ATOM 875 C C . ILE A 1 109 ? -1.374 -8.123 -12.294 1.00 85.75 109 ILE A C 1
ATOM 877 O O . ILE A 1 109 ? -0.873 -8.768 -13.214 1.00 85.75 109 ILE A O 1
ATOM 881 N N . LEU A 1 110 ? -0.787 -7.039 -11.783 1.00 79.88 110 LEU A N 1
ATOM 882 C CA . LEU A 1 110 ? 0.490 -6.509 -12.263 1.00 79.88 110 LEU A CA 1
ATOM 883 C C . LEU A 1 110 ? 1.617 -7.526 -12.071 1.00 79.88 110 LEU A C 1
ATOM 885 O O . LEU A 1 110 ? 2.389 -7.765 -13.000 1.00 79.88 110 LEU A O 1
ATOM 889 N N . GLY A 1 111 ? 1.665 -8.189 -10.912 1.00 76.62 111 GLY A N 1
ATOM 890 C CA . GLY A 1 111 ? 2.614 -9.264 -10.638 1.00 76.62 111 GLY A CA 1
ATOM 891 C C . GLY A 1 111 ? 2.498 -10.412 -11.643 1.00 76.62 111 GLY A C 1
ATOM 892 O O . GLY A 1 111 ? 3.513 -10.875 -12.165 1.00 76.62 111 GLY A O 1
ATOM 893 N N . LEU A 1 112 ? 1.277 -10.837 -11.980 1.00 81.31 112 LEU A N 1
ATOM 894 C CA . LEU A 1 112 ? 1.039 -11.858 -13.005 1.00 81.31 112 LEU A CA 1
ATOM 895 C C . LEU A 1 112 ? 1.448 -11.375 -14.399 1.00 81.31 112 LEU A C 1
ATOM 897 O O . LEU A 1 112 ? 2.124 -12.112 -15.113 1.00 81.31 112 LEU A O 1
ATOM 901 N N . ILE A 1 113 ? 1.093 -10.146 -14.784 1.00 80.25 113 ILE A N 1
ATOM 902 C CA . ILE A 1 113 ? 1.457 -9.575 -16.088 1.00 80.25 113 ILE A CA 1
ATOM 903 C C . ILE A 1 113 ? 2.977 -9.531 -16.240 1.00 80.25 113 ILE A C 1
ATOM 905 O O . ILE A 1 113 ? 3.496 -9.984 -17.257 1.00 80.25 113 ILE A O 1
ATOM 909 N N . ILE A 1 114 ? 3.709 -9.030 -15.245 1.00 74.25 114 ILE A N 1
ATOM 910 C CA . ILE A 1 114 ? 5.170 -8.910 -15.317 1.00 74.25 114 ILE A CA 1
ATOM 911 C C . ILE A 1 114 ? 5.829 -10.293 -15.366 1.00 74.25 114 ILE A C 1
ATOM 913 O O . ILE A 1 114 ? 6.715 -10.510 -16.190 1.00 74.25 114 ILE A O 1
ATOM 917 N N . ASN A 1 115 ? 5.383 -11.242 -14.535 1.00 71.31 115 ASN A N 1
ATOM 918 C CA . ASN A 1 115 ? 6.017 -12.560 -14.438 1.00 71.31 115 ASN A CA 1
ATOM 919 C C . ASN A 1 115 ? 5.653 -13.520 -15.583 1.00 71.31 115 ASN A C 1
ATOM 921 O O . ASN A 1 115 ? 6.469 -14.372 -15.928 1.00 71.31 115 ASN A O 1
ATOM 925 N N . LEU A 1 116 ? 4.457 -13.406 -16.171 1.00 78.38 116 LEU A N 1
ATOM 926 C CA . LEU A 1 116 ? 3.992 -14.293 -17.248 1.00 78.38 116 LEU A CA 1
ATOM 927 C C . LEU A 1 116 ? 4.267 -13.748 -18.658 1.00 78.38 116 LEU A C 1
ATOM 929 O O . LEU A 1 116 ? 4.050 -14.456 -19.640 1.00 78.38 116 LEU A O 1
ATOM 933 N N . SER A 1 117 ? 4.736 -12.505 -18.784 1.00 74.56 117 SER A N 1
ATOM 934 C CA . SER A 1 117 ? 5.011 -11.863 -20.073 1.00 74.56 117 SER A CA 1
ATOM 935 C C . SER A 1 117 ? 6.509 -11.576 -20.262 1.00 74.56 117 SER A C 1
ATOM 937 O O . SER A 1 117 ? 7.271 -11.531 -19.295 1.00 74.56 117 SER A O 1
ATOM 939 N N . PRO A 1 118 ? 6.976 -11.308 -21.499 1.00 69.00 118 PRO A N 1
ATOM 940 C CA . PRO A 1 118 ? 8.361 -10.896 -21.735 1.00 69.00 118 PRO A CA 1
ATOM 941 C C . PRO A 1 118 ? 8.698 -9.509 -21.154 1.00 69.00 118 PRO A C 1
ATOM 943 O O . PRO A 1 118 ? 9.835 -9.056 -21.304 1.00 69.00 118 PRO A O 1
ATOM 946 N N . LEU A 1 119 ? 7.745 -8.828 -20.496 1.00 66.94 119 LEU A N 1
ATOM 947 C CA . LEU A 1 119 ? 7.938 -7.514 -19.878 1.00 66.94 119 LEU A CA 1
ATOM 948 C C . LEU A 1 119 ? 8.975 -7.535 -18.757 1.00 66.94 119 LEU A C 1
ATOM 950 O O . LEU A 1 119 ? 9.646 -6.522 -18.587 1.00 66.94 119 LEU A O 1
ATOM 954 N N . LYS A 1 120 ? 9.202 -8.677 -18.093 1.00 66.62 120 LYS A N 1
ATOM 955 C CA . LYS A 1 120 ? 10.278 -8.831 -17.099 1.00 66.62 120 LYS A CA 1
ATOM 956 C C . LYS A 1 120 ? 11.647 -8.388 -17.636 1.00 66.62 120 LYS A C 1
ATOM 958 O O . LYS A 1 120 ? 12.370 -7.633 -17.007 1.00 66.62 120 LYS A O 1
ATOM 963 N N . LYS A 1 121 ? 11.971 -8.734 -18.885 1.00 66.12 121 LYS A N 1
ATOM 964 C CA . LYS A 1 121 ? 13.237 -8.315 -19.516 1.00 66.12 121 LYS A CA 1
ATOM 965 C C . LYS A 1 121 ? 13.315 -6.801 -19.762 1.00 66.12 121 LYS A C 1
ATOM 967 O O . LYS A 1 121 ? 14.407 -6.251 -19.889 1.00 66.12 121 LYS A O 1
ATOM 972 N N . TYR A 1 122 ? 12.172 -6.137 -19.917 1.00 64.06 122 TYR A N 1
ATOM 973 C CA . TYR A 1 122 ? 12.096 -4.691 -20.119 1.00 64.06 122 TYR A CA 1
ATOM 974 C C . TYR A 1 122 ? 12.057 -3.930 -18.795 1.00 64.06 122 TYR A C 1
ATOM 976 O O . TYR A 1 122 ? 12.605 -2.831 -18.759 1.00 64.06 122 TYR A O 1
ATOM 984 N N . SER A 1 123 ? 11.475 -4.505 -17.732 1.00 60.78 123 SER A N 1
ATOM 985 C CA . SER A 1 123 ? 11.619 -3.972 -16.376 1.00 60.78 123 SER A CA 1
ATOM 986 C C . SER A 1 123 ? 13.081 -4.008 -15.962 1.00 60.78 123 SER A C 1
ATOM 988 O O . SER A 1 123 ? 13.631 -2.952 -15.683 1.00 60.78 123 SER A O 1
ATOM 990 N N . ASP A 1 124 ? 13.742 -5.163 -16.081 1.00 62.19 124 ASP A N 1
ATOM 991 C CA . ASP A 1 124 ? 15.149 -5.360 -15.691 1.00 62.19 124 ASP A CA 1
ATOM 992 C C . ASP A 1 124 ? 16.080 -4.324 -16.355 1.00 62.19 124 ASP A C 1
ATOM 994 O O . ASP A 1 124 ? 16.920 -3.710 -15.707 1.00 62.19 124 ASP A O 1
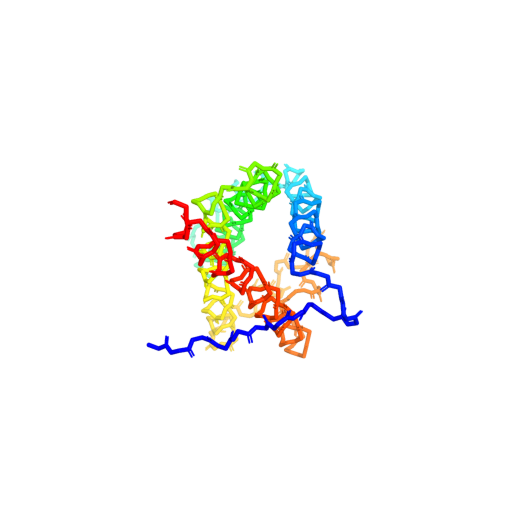ATOM 998 N N . LYS A 1 125 ? 15.847 -4.017 -17.639 1.00 61.28 125 LYS A N 1
ATOM 999 C CA . LYS A 1 125 ? 16.622 -3.014 -18.395 1.00 61.28 125 LYS A CA 1
ATOM 1000 C C . LYS A 1 125 ? 16.361 -1.552 -18.025 1.00 61.28 125 LYS A C 1
ATOM 1002 O O . LYS A 1 125 ? 17.197 -0.709 -18.333 1.00 61.28 125 LYS A O 1
ATOM 1007 N N . LEU A 1 126 ? 15.185 -1.225 -17.492 1.00 58.97 126 LEU A N 1
ATOM 1008 C CA . LEU A 1 126 ? 14.855 0.131 -17.032 1.00 58.97 126 LEU A CA 1
ATOM 1009 C C . LEU A 1 126 ? 15.481 0.422 -15.664 1.00 58.97 126 LEU A C 1
ATOM 1011 O O . LEU A 1 126 ? 15.743 1.578 -15.351 1.00 58.97 126 LEU A O 1
ATOM 1015 N N . ILE A 1 127 ? 15.720 -0.626 -14.879 1.00 53.72 127 ILE A N 1
ATOM 1016 C CA . ILE A 1 127 ? 16.214 -0.561 -13.500 1.00 53.72 127 ILE A CA 1
ATOM 1017 C C . ILE A 1 127 ? 17.732 -0.345 -13.474 1.00 53.72 127 ILE A C 1
ATOM 1019 O O . ILE A 1 127 ? 18.200 0.512 -12.728 1.00 53.72 127 ILE A O 1
ATOM 1023 N N . ASP A 1 128 ? 18.466 -0.991 -14.388 1.00 46.09 128 ASP A N 1
ATOM 1024 C CA . ASP A 1 128 ? 19.933 -0.899 -14.529 1.00 46.09 128 ASP A CA 1
ATOM 1025 C C . ASP A 1 128 ? 20.475 0.506 -14.893 1.00 46.09 128 ASP A C 1
ATOM 1027 O O . ASP A 1 128 ? 21.688 0.712 -14.911 1.00 46.09 128 ASP A O 1
ATOM 1031 N N . ALA A 1 129 ? 19.628 1.491 -15.228 1.00 47.66 129 ALA A N 1
ATOM 1032 C CA . ALA A 1 129 ? 20.094 2.782 -15.755 1.00 47.66 129 ALA A CA 1
ATOM 1033 C C . ALA A 1 129 ? 20.134 3.953 -14.751 1.00 47.66 129 ALA A C 1
ATOM 1035 O O . ALA A 1 129 ? 20.813 4.936 -15.039 1.00 47.66 129 ALA A O 1
ATOM 1036 N N . SER A 1 130 ? 19.467 3.883 -13.593 1.00 47.41 130 SER A N 1
ATOM 1037 C CA . SER A 1 130 ? 19.558 4.928 -12.542 1.00 47.41 130 SER A CA 1
ATOM 1038 C C . SER A 1 130 ? 18.753 4.641 -11.263 1.00 47.41 130 SER A C 1
ATOM 1040 O O . SER A 1 130 ? 18.786 5.452 -10.341 1.00 47.41 130 SER A O 1
ATOM 1042 N N . ILE A 1 131 ? 18.018 3.524 -11.176 1.00 46.56 131 ILE A N 1
ATOM 1043 C CA . ILE A 1 131 ? 17.032 3.266 -10.107 1.00 46.56 131 ILE A CA 1
ATOM 1044 C C . ILE A 1 131 ? 17.270 1.873 -9.507 1.00 46.56 131 ILE A C 1
ATOM 1046 O O . ILE A 1 131 ? 16.359 1.064 -9.347 1.00 46.56 131 ILE A O 1
ATOM 1050 N N . ASP A 1 132 ? 18.519 1.584 -9.150 1.00 40.19 132 ASP A N 1
ATOM 1051 C CA . ASP A 1 132 ? 18.905 0.288 -8.580 1.00 40.19 132 ASP A CA 1
ATOM 1052 C C . ASP A 1 132 ? 18.330 0.038 -7.174 1.00 40.19 132 ASP A C 1
ATOM 1054 O O . ASP A 1 132 ? 18.334 -1.089 -6.683 1.00 40.19 132 ASP A O 1
ATOM 1058 N N . GLN A 1 133 ? 17.807 1.071 -6.506 1.00 43.72 133 GLN A N 1
ATOM 1059 C CA . GLN A 1 133 ? 17.444 0.980 -5.090 1.00 43.72 133 GLN A CA 1
ATOM 1060 C C . GLN A 1 133 ? 15.934 0.917 -4.814 1.00 43.72 133 GLN A C 1
ATOM 1062 O O . GLN A 1 133 ? 15.547 0.358 -3.794 1.00 43.72 133 GLN A O 1
ATOM 1067 N N . ALA A 1 134 ? 15.078 1.432 -5.706 1.00 43.53 134 ALA A N 1
ATOM 1068 C CA . ALA A 1 134 ? 13.626 1.484 -5.472 1.00 43.53 134 ALA A CA 1
ATOM 1069 C C . ALA A 1 134 ? 12.842 0.326 -6.120 1.00 43.53 134 ALA A C 1
ATOM 1071 O O . ALA A 1 134 ? 11.746 0.001 -5.675 1.00 43.53 134 ALA A O 1
ATOM 1072 N N . TYR A 1 135 ? 13.381 -0.305 -7.170 1.00 39.44 135 TYR A N 1
ATOM 1073 C CA . TYR A 1 135 ? 12.677 -1.371 -7.899 1.00 39.44 135 TYR A CA 1
ATOM 1074 C C . TYR A 1 135 ? 13.146 -2.780 -7.508 1.00 39.44 135 TYR A C 1
ATOM 1076 O O . TYR A 1 135 ? 12.342 -3.716 -7.475 1.00 39.44 135 TYR A O 1
ATOM 1084 N N . ASN A 1 136 ? 14.423 -2.927 -7.134 1.00 40.75 136 ASN A N 1
ATOM 1085 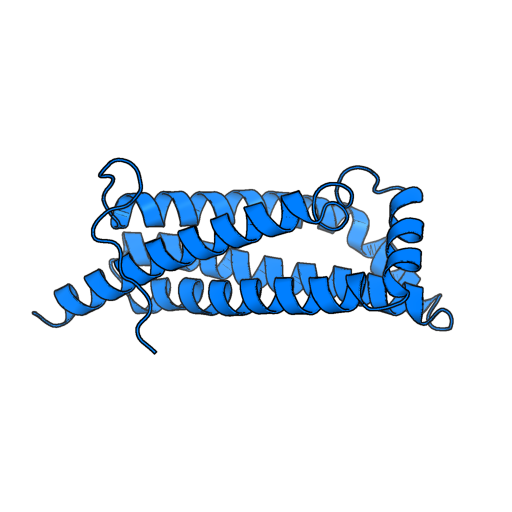C CA . ASN A 1 136 ? 14.983 -4.189 -6.638 1.00 40.75 136 ASN A CA 1
ATOM 1086 C C . ASN A 1 136 ? 14.371 -4.644 -5.296 1.00 40.75 136 ASN A C 1
ATOM 1088 O O . ASN A 1 136 ? 14.563 -5.795 -4.909 1.00 40.75 136 ASN A O 1
ATOM 1092 N N . SER A 1 137 ? 13.606 -3.791 -4.604 1.00 42.56 137 SER A N 1
ATOM 1093 C CA . SER A 1 137 ? 12.894 -4.152 -3.372 1.00 42.56 137 SER A CA 1
ATOM 1094 C C . SER A 1 137 ? 11.481 -4.708 -3.589 1.00 42.56 137 SER A C 1
ATOM 1096 O O . SER A 1 137 ? 11.048 -5.502 -2.760 1.00 42.56 137 SER A O 1
ATOM 1098 N N . HIS A 1 138 ? 10.775 -4.366 -4.677 1.00 45.00 138 HIS A N 1
ATOM 1099 C CA . HIS A 1 138 ? 9.326 -4.643 -4.774 1.00 45.00 138 HIS A CA 1
ATOM 1100 C C . HIS A 1 138 ? 8.892 -5.638 -5.857 1.00 45.00 138 HIS A C 1
ATOM 1102 O O . HIS A 1 138 ? 7.852 -6.278 -5.710 1.00 45.00 138 HIS A O 1
ATOM 1108 N N . VAL A 1 139 ? 9.654 -5.811 -6.943 1.00 44.88 139 VAL A N 1
ATOM 1109 C CA . VAL A 1 139 ? 9.123 -6.519 -8.131 1.00 44.88 139 VAL A CA 1
ATOM 1110 C C . VAL A 1 139 ? 9.865 -7.817 -8.473 1.00 44.88 139 VAL A C 1
ATOM 1112 O O . VAL A 1 139 ? 9.322 -8.672 -9.172 1.00 44.88 139 VAL A O 1
ATOM 1115 N N . THR A 1 140 ? 11.086 -8.026 -7.977 1.00 48.34 140 THR A N 1
ATOM 1116 C CA . THR A 1 140 ? 11.974 -9.069 -8.527 1.00 48.34 140 THR A CA 1
ATOM 1117 C C . THR A 1 140 ? 12.159 -10.308 -7.646 1.00 48.34 140 THR A C 1
ATOM 1119 O O . THR A 1 140 ? 12.553 -11.355 -8.168 1.00 48.34 140 THR A O 1
ATOM 1122 N N . VAL A 1 141 ? 11.797 -10.267 -6.357 1.00 56.09 141 VAL A N 1
ATOM 1123 C CA . VAL A 1 141 ? 11.901 -11.425 -5.449 1.00 56.09 141 VAL A CA 1
ATOM 1124 C C . VAL A 1 141 ? 10.509 -11.914 -5.055 1.00 56.09 141 VAL A C 1
ATOM 1126 O O . VAL A 1 141 ? 9.885 -11.381 -4.145 1.00 56.09 141 VAL A O 1
ATOM 1129 N N . PHE A 1 142 ? 10.048 -12.989 -5.702 1.00 58.25 142 PHE A N 1
ATOM 1130 C CA . PHE A 1 142 ? 8.732 -13.610 -5.474 1.00 58.25 142 PHE A CA 1
ATOM 1131 C C . PHE A 1 142 ? 8.392 -13.826 -3.984 1.00 58.25 142 PHE A C 1
ATOM 1133 O O . PHE A 1 142 ? 7.244 -13.664 -3.576 1.00 58.25 142 PHE A O 1
ATOM 1140 N N . GLY A 1 143 ? 9.392 -14.157 -3.158 1.00 61.59 143 GLY A N 1
ATOM 1141 C CA . GLY A 1 143 ? 9.218 -14.326 -1.712 1.00 61.59 143 GLY A CA 1
ATOM 1142 C C . GLY A 1 143 ? 8.889 -13.030 -0.961 1.00 61.59 143 GLY A C 1
ATOM 1143 O O . GLY A 1 143 ? 8.080 -13.067 -0.040 1.00 61.59 143 GLY A O 1
ATOM 1144 N N . VAL A 1 144 ? 9.459 -11.892 -1.368 1.00 64.50 144 VAL A N 1
ATOM 1145 C CA . VAL A 1 144 ? 9.197 -10.582 -0.745 1.00 64.50 144 VAL A CA 1
ATOM 1146 C C . VAL A 1 144 ? 7.784 -10.122 -1.088 1.00 64.50 144 VAL A C 1
ATOM 1148 O O . VAL A 1 144 ? 7.010 -9.820 -0.185 1.00 64.50 144 VAL A O 1
ATOM 1151 N N . THR A 1 145 ? 7.397 -10.219 -2.362 1.00 67.50 145 THR A N 1
ATOM 1152 C CA . THR A 1 145 ? 6.048 -9.869 -2.827 1.00 67.50 145 THR A CA 1
ATOM 1153 C C . THR A 1 145 ? 4.961 -10.707 -2.143 1.00 67.50 145 THR A C 1
ATOM 1155 O O . THR A 1 145 ? 3.892 -10.196 -1.819 1.00 67.50 145 THR A O 1
ATOM 1158 N N . LEU A 1 146 ? 5.216 -11.999 -1.886 1.00 75.44 146 LEU A N 1
ATOM 1159 C CA . LEU A 1 146 ? 4.263 -12.854 -1.171 1.00 75.44 146 LEU A CA 1
ATOM 1160 C C . LEU A 1 146 ? 4.098 -12.422 0.293 1.00 75.44 146 LEU A C 1
ATOM 1162 O O . LEU A 1 146 ? 2.976 -12.384 0.794 1.00 75.44 146 LEU A O 1
ATOM 1166 N N . VAL A 1 147 ? 5.198 -12.105 0.981 1.00 79.19 147 VAL A N 1
ATOM 1167 C CA . VAL A 1 147 ? 5.158 -11.640 2.375 1.00 79.19 147 VAL A CA 1
ATOM 1168 C C . VAL A 1 147 ? 4.454 -10.288 2.475 1.00 79.19 147 VAL A C 1
ATOM 1170 O O . VAL A 1 147 ? 3.593 -10.129 3.337 1.00 79.19 147 VAL A O 1
ATOM 1173 N N . GLU A 1 148 ? 4.746 -9.351 1.574 1.00 79.12 148 GLU A N 1
ATOM 1174 C CA . GLU A 1 148 ? 4.051 -8.061 1.487 1.00 79.12 148 GLU A CA 1
ATOM 1175 C C . GLU A 1 148 ? 2.549 -8.250 1.269 1.00 79.12 148 GLU A C 1
ATOM 1177 O O . GLU A 1 148 ? 1.743 -7.700 2.015 1.00 79.12 148 GLU A O 1
ATOM 1182 N N . LEU A 1 149 ? 2.160 -9.123 0.336 1.00 84.00 149 LEU A N 1
ATOM 1183 C CA . LEU A 1 149 ? 0.753 -9.418 0.078 1.00 84.00 149 LEU A CA 1
ATOM 1184 C C . LEU A 1 149 ? 0.049 -10.013 1.307 1.00 84.00 149 LEU A C 1
ATOM 1186 O O . LEU A 1 149 ? -1.098 -9.671 1.595 1.00 84.00 149 LEU A O 1
ATOM 1190 N N . LEU A 1 150 ? 0.721 -10.890 2.057 1.00 87.12 150 LEU A N 1
ATOM 1191 C CA . LEU A 1 150 ? 0.180 -11.431 3.306 1.00 87.12 150 LEU A CA 1
ATOM 1192 C C . LEU A 1 150 ? 0.014 -10.342 4.376 1.00 87.12 150 LEU A C 1
ATOM 1194 O O . LEU A 1 150 ? -1.000 -10.338 5.079 1.00 87.12 150 LEU A O 1
ATOM 1198 N N . ILE A 1 151 ? 0.971 -9.416 4.482 1.00 88.38 151 ILE A N 1
ATOM 1199 C CA . ILE A 1 151 ? 0.896 -8.266 5.393 1.00 88.38 151 ILE A CA 1
ATOM 1200 C C . ILE A 1 151 ? -0.269 -7.352 4.997 1.00 88.38 151 ILE A C 1
AT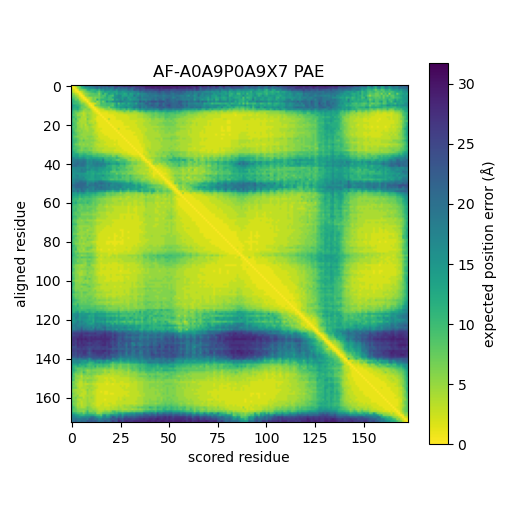OM 1202 O O . ILE A 1 151 ? -1.084 -7.011 5.853 1.00 88.38 151 ILE A O 1
ATOM 1206 N N . ASP A 1 152 ? -0.415 -7.027 3.715 1.00 87.38 152 ASP A N 1
ATOM 1207 C CA . ASP A 1 152 ? -1.500 -6.184 3.207 1.00 87.38 152 ASP A CA 1
ATOM 1208 C C . ASP A 1 152 ? -2.875 -6.809 3.461 1.00 87.38 152 ASP A C 1
ATOM 1210 O O . ASP A 1 152 ? -3.804 -6.137 3.920 1.00 87.38 152 ASP A O 1
ATOM 1214 N N . VAL A 1 153 ? -3.009 -8.119 3.221 1.00 90.50 153 VAL A N 1
ATOM 1215 C CA . VAL A 1 153 ? -4.236 -8.866 3.527 1.00 90.50 153 VAL A CA 1
ATOM 1216 C C . VAL A 1 153 ? -4.521 -8.835 5.027 1.00 90.50 153 VAL A C 1
ATOM 1218 O O . VAL A 1 153 ? -5.661 -8.586 5.425 1.00 90.50 153 VAL A O 1
ATOM 1221 N N . TYR A 1 154 ? -3.512 -9.037 5.877 1.00 90.50 154 TYR A N 1
ATOM 1222 C CA . TYR A 1 154 ? -3.674 -8.934 7.326 1.00 90.50 154 TYR A CA 1
ATOM 1223 C C . TYR A 1 154 ? -4.136 -7.530 7.748 1.00 90.50 154 TYR A C 1
ATOM 1225 O O . TYR A 1 154 ? -5.124 -7.398 8.475 1.00 90.50 154 TYR A O 1
ATOM 1233 N N . CYS A 1 155 ? -3.488 -6.477 7.248 1.00 90.38 155 CYS A N 1
ATOM 1234 C CA . CYS A 1 155 ? -3.852 -5.092 7.527 1.00 90.38 155 CYS A CA 1
ATOM 1235 C C . CYS A 1 155 ? -5.287 -4.776 7.080 1.00 90.38 155 CYS A C 1
ATOM 1237 O O . CYS A 1 155 ? -6.056 -4.181 7.843 1.00 90.38 155 CYS A O 1
ATOM 1239 N N . LEU A 1 156 ? -5.683 -5.233 5.888 1.00 92.56 156 LEU A N 1
ATOM 1240 C CA . LEU A 1 156 ? -7.056 -5.132 5.393 1.00 92.56 156 LEU A CA 1
ATOM 1241 C C . LEU A 1 156 ? -8.042 -5.815 6.346 1.00 92.56 156 LEU A C 1
ATOM 1243 O O . LEU A 1 156 ? -9.071 -5.229 6.683 1.00 92.56 156 LEU A O 1
ATOM 1247 N N . LEU A 1 157 ? -7.747 -7.036 6.793 1.00 91.06 157 LEU A N 1
ATOM 1248 C CA . LEU A 1 157 ? -8.625 -7.790 7.686 1.00 91.06 157 LEU A CA 1
ATOM 1249 C C . LEU A 1 157 ? -8.784 -7.110 9.052 1.00 91.06 157 LEU A C 1
ATOM 1251 O O . LEU A 1 157 ? -9.902 -7.056 9.569 1.00 91.06 157 LEU A O 1
ATOM 1255 N N . VAL A 1 158 ? -7.716 -6.536 9.616 1.00 91.62 158 VAL A N 1
ATOM 1256 C CA . VAL A 1 158 ? -7.781 -5.762 10.870 1.00 91.62 158 VAL A CA 1
ATOM 1257 C C . VAL A 1 158 ? -8.693 -4.543 10.708 1.00 91.62 158 VAL A C 1
ATOM 1259 O O . VAL A 1 158 ? -9.630 -4.365 11.491 1.00 91.62 158 VAL A O 1
ATOM 1262 N N . VAL A 1 159 ? -8.486 -3.738 9.660 1.00 91.44 159 VAL A N 1
ATOM 1263 C CA . VAL A 1 159 ? -9.288 -2.524 9.425 1.00 91.44 159 VAL A CA 1
ATOM 1264 C C . VAL A 1 159 ? -10.736 -2.866 9.060 1.00 91.44 159 VAL A C 1
ATOM 1266 O O . VAL A 1 159 ? -11.666 -2.197 9.513 1.00 91.44 159 VAL A O 1
ATOM 1269 N N . HIS A 1 160 ? -10.964 -3.930 8.289 1.00 92.56 160 HIS A N 1
ATOM 1270 C CA . HIS A 1 160 ? -12.305 -4.425 7.976 1.00 92.56 160 HIS A CA 1
ATOM 1271 C C . HIS A 1 160 ? -13.041 -4.909 9.234 1.00 92.56 160 HIS A C 1
ATOM 1273 O O . HIS A 1 160 ? -14.225 -4.607 9.405 1.00 92.56 160 HIS A O 1
ATOM 1279 N N . SER A 1 161 ? -12.348 -5.613 10.134 1.00 89.75 161 SER A N 1
ATOM 1280 C CA . SER A 1 161 ? -12.911 -6.068 11.412 1.00 89.75 161 SER A CA 1
ATOM 1281 C C . SER A 1 161 ? -13.300 -4.881 12.294 1.00 89.75 161 SER A C 1
ATOM 1283 O O . SER A 1 161 ? -14.412 -4.846 12.822 1.00 89.75 161 SER A O 1
ATOM 1285 N N . TYR A 1 162 ? -12.454 -3.846 12.361 1.00 91.69 162 TYR A N 1
ATOM 1286 C CA . TYR A 1 162 ? -12.789 -2.601 13.055 1.00 91.69 162 TYR A CA 1
ATOM 1287 C C . TYR A 1 162 ? -13.986 -1.877 12.415 1.00 91.69 162 TYR A C 1
ATOM 1289 O O . TYR A 1 162 ? -14.923 -1.486 13.106 1.00 91.69 162 TYR A O 1
ATOM 1297 N N . TYR A 1 163 ? -14.020 -1.754 11.085 1.00 90.50 163 TYR A N 1
ATOM 1298 C CA . TYR A 1 163 ? -15.155 -1.171 10.360 1.00 90.50 163 TYR A CA 1
ATOM 1299 C C . TYR A 1 163 ? -16.478 -1.893 10.664 1.00 90.50 163 TYR A C 1
ATOM 1301 O O . TYR A 1 163 ? -17.510 -1.250 10.881 1.00 90.50 163 TYR A O 1
ATOM 1309 N N . ARG A 1 164 ? -16.457 -3.231 10.686 1.00 89.38 164 ARG A N 1
ATOM 1310 C CA . ARG A 1 164 ? -17.600 -4.075 11.064 1.00 89.38 164 ARG A CA 1
ATOM 1311 C C . ARG A 1 164 ? -18.039 -3.806 12.499 1.00 89.38 164 ARG A C 1
ATOM 1313 O O . ARG A 1 164 ? -19.235 -3.627 12.719 1.00 89.38 164 ARG A O 1
ATOM 1320 N N . GLN A 1 165 ? -17.096 -3.735 13.439 1.00 88.94 165 GLN A N 1
ATOM 1321 C CA . GLN A 1 165 ? -17.370 -3.411 14.838 1.00 88.94 165 GLN A CA 1
ATOM 1322 C C . GLN A 1 165 ? -18.068 -2.050 14.972 1.00 88.94 165 GLN A C 1
ATOM 1324 O O . GLN A 1 165 ? -19.168 -1.989 15.516 1.00 88.94 165 GLN A O 1
ATOM 1329 N N . MET A 1 166 ? -17.516 -0.993 14.363 1.00 86.75 166 MET A N 1
ATOM 1330 C CA . MET A 1 166 ? -18.121 0.348 14.379 1.00 86.75 166 MET A CA 1
ATOM 1331 C C . MET A 1 166 ? -19.548 0.360 13.821 1.00 86.75 166 MET A C 1
ATOM 1333 O O . MET A 1 166 ? -20.408 1.099 14.292 1.00 86.75 166 MET A O 1
ATOM 1337 N N . ARG A 1 167 ? -19.819 -0.446 12.787 1.00 87.75 167 ARG A N 1
ATOM 1338 C CA . ARG A 1 167 ? -21.164 -0.558 12.212 1.00 87.75 167 ARG A CA 1
ATOM 1339 C C . ARG A 1 167 ? -22.152 -1.287 13.111 1.00 87.75 167 ARG A C 1
ATOM 1341 O O . ARG A 1 167 ? -23.335 -0.987 13.015 1.00 87.75 167 ARG A O 1
ATOM 1348 N N . ARG A 1 168 ? -21.693 -2.250 13.914 1.00 85.00 168 ARG A N 1
ATOM 1349 C CA . ARG A 1 168 ? -22.537 -2.950 14.893 1.00 85.00 168 ARG A CA 1
ATOM 1350 C C . ARG A 1 168 ? -22.880 -2.018 16.053 1.00 85.00 168 ARG A C 1
ATOM 1352 O O . ARG A 1 168 ? -24.052 -1.873 16.365 1.00 85.00 168 ARG A O 1
ATOM 1359 N N . GLU A 1 169 ? -21.884 -1.322 16.595 1.00 78.75 169 GLU A N 1
ATOM 1360 C CA . GLU A 1 169 ? -22.048 -0.372 17.706 1.00 78.75 169 GLU A CA 1
ATOM 1361 C C . GLU A 1 169 ? -22.877 0.865 17.310 1.00 78.75 169 GLU A C 1
ATOM 1363 O O . GLU A 1 169 ? -23.706 1.340 18.080 1.00 78.75 169 GLU A O 1
ATOM 1368 N N . GLY A 1 170 ? -22.717 1.361 16.079 1.00 62.88 170 GLY A N 1
ATOM 1369 C CA . GLY A 1 170 ? -23.510 2.476 15.548 1.00 62.88 170 GLY A CA 1
ATOM 1370 C C . GLY A 1 170 ? -24.924 2.109 15.078 1.00 62.88 170 GLY A C 1
ATOM 1371 O O . GLY A 1 170 ? -25.657 3.002 14.671 1.00 62.88 170 GLY A O 1
ATOM 1372 N N . ALA A 1 171 ? -25.300 0.825 15.077 1.00 55.66 171 ALA A N 1
ATOM 1373 C CA . ALA A 1 171 ? -26.660 0.360 14.772 1.00 55.66 171 ALA A CA 1
ATOM 1374 C C . ALA A 1 171 ? -27.486 0.062 16.038 1.00 55.66 171 ALA A C 1
ATOM 1376 O O . ALA A 1 171 ? -28.674 -0.230 15.936 1.00 55.66 171 ALA A O 1
ATOM 1377 N N . THR A 1 172 ? -26.851 0.112 17.212 1.00 45.66 172 THR A N 1
ATOM 1378 C CA . THR A 1 172 ? -27.469 -0.082 18.534 1.00 45.66 172 THR A CA 1
ATOM 1379 C C . THR A 1 172 ? -27.829 1.230 19.242 1.00 45.66 172 THR A C 1
ATOM 1381 O O . THR A 1 172 ? -28.178 1.196 20.420 1.00 45.66 172 THR A O 1
ATOM 1384 N N . VAL A 1 173 ? -27.747 2.368 18.541 1.00 40.53 173 VAL A N 1
ATOM 1385 C CA . VAL A 1 173 ? -28.183 3.696 19.010 1.00 40.53 173 VAL A CA 1
ATOM 1386 C C . VAL A 1 173 ? -29.364 4.166 18.176 1.00 40.53 173 VAL A C 1
ATOM 1388 O O . VAL A 1 173 ? -29.263 4.060 16.932 1.00 40.53 173 VAL A O 1
#

Sequence (173 aa):
MCIPEFTSCLCCISLRTGSLIIGWFYAIFNIIELIGFSIDSGSLFKEIFQNWRRTGLTIVRLMIVEYYFVLLIFTICAIYLIVGIKKDSPRKVRYFVVASMVSILNSIILGLIINLSPLKKYSDKLIDASIDQAYNSHVTVFGVTLVELLIDVYCLLVVHSYYRQMRREGATV

pLDDT: mean 77.5, std 15.29, range [34.88, 95.44]

Secondary structure (DSSP, 8-state):
------SSBGGGB-HHHHHHHHHHHHHHHHHHHHHHHHTTHHHHHHHHHHTTT-HHHHHHHHHHHHHHHHHHHHHHHHHHHHHHHHTT-HHHHHHHHHHHHHHHHHHHHHHHHHHHSTTHHHHHHHHTTT-TTTSTTTTS-HHHHHHHHHHHHHHHHHHHHHHHHHHHHTT--

Radius of gyration: 18.48 Å; Cα contacts (8 Å, |Δi|>4): 134; chains: 1; bounding box: 48×29×53 Å

Foldseek 3Di:
DDQDADPADPPRHHLLVLLLVLLVVLLVVLVVVLVVCVVPVVVLVVVLVVPVVPVLLNVVSVVVVVVNVLSVQLNVLSVLSNVCSVVLNLVSLVSNLVSLVVVLVSLVVVLCPCVVDPSVVSLVVVCVPPPVDPCVQARDDPVNVVVVSVVSSSSSNSSVNVSVVSVVVVVVD

Organism: Bemisia tabaci (NCBI:txid7038)

Solvent-accessible surface area (backbone atoms only — not comparable to full-atom values): 9384 Å² total; per-residue (Å²): 135,88,76,78,70,58,94,48,31,83,92,78,34,51,34,68,59,46,36,43,53,52,18,50,50,48,32,52,54,42,51,54,53,52,54,62,44,64,79,53,44,70,60,56,59,53,49,41,72,75,41,58,88,43,56,59,55,34,49,52,52,48,51,52,55,50,51,50,56,51,46,53,54,45,30,54,22,20,50,32,26,43,54,10,65,76,64,75,31,51,74,36,33,47,48,28,49,53,45,49,56,51,48,54,53,49,54,52,51,51,52,48,51,37,73,77,38,80,44,44,68,39,49,58,61,61,31,78,74,82,41,71,76,75,48,68,72,64,76,74,49,71,69,53,46,50,50,51,51,52,51,50,52,50,52,43,36,45,39,44,26,34,42,53,48,51,52,54,62,64,65,75,108

=== Feature glossary ===
Reading guide. The protein is described through the following features:

Foldseek 3Di. A 3Di character summarizes, for each residue, the relative orientation of the Cα frame of its nearest spatial neighbor. Because it encodes fold topology rather than chemistry, 3Di alignments detect remote structural similarity that sequence alignment misses.

Contact-map, Ramachandran, and PAE plots. Plot images: a contact map (which residues are close in 3D, as an N×N binary image), a Ramachandran scatter (backbone torsion angles, revealing secondary-structure composition at a glance), and — for AlphaFold structures — a PAE heatmap (pairwise prediction confidence).

Radius of gyration, Cα contacts, bounding box. Radius of gyration (Rg) is the root-mean-square distance of Cα atoms from their centroid — a single number for overall size and compactness. A globular domain of N residues has Rg ≈ 2.2·N^0.38 Å; an extended or disordered chain has a much larger Rg. The Cα contact count is the number of residue pairs whose Cα atoms are within 8 Å and are more than four positions apart in sequence — a standard proxy for tertiary packing density. The bounding box is the smallest axis-aligned box enclosing all Cα atoms.

Secondary structure (8-state, DSSP). Eight-state secondary structure (DSSP): H is the canonical α-helix, G the tighter 3₁₀-helix, I the wider π-helix; E/B are β-structure, T and S are turns and bends, and '-' is everything else. DSSP derives these from the pattern of main-chain N–H···O=C hydrogen bonds, not from the sequence.

B-factor. B-factor (Debye–Waller factor) reflects atomic displacement in the crystal lattice. It is an experimental observable (units Å²), not a prediction; low values mean the atom is pinned down, high values mean it moves or is heterogeneous across the crystal.

pLDDT. pLDDT is the predicted lDDT-Cα score: AlphaFold's confidence that the local environment of each residue (all inter-atomic distances within 15 Å) is correctly placed. It is a per-residue number between 0 and 100, with higher meaning more reliable.

Nearest PDB structures. Nearest PDB neighbors are the top structural matches found by Foldseek when searching this structure against the entire Protein Data Bank. Each hit reports a TM-score (0 to 1; >0.5 almost always implies the same fold) and an E-value. These are *structural* homologs — they may share no detectable sequence similarity.

Solvent-accessible surface area. Accessible surface area quantifies burial. A residue with SASA near zero is packed into the hydrophobic core; one with SASA >100 Å² sits on the surface. Computed here via the Shrake–Rupley numerical algorithm with a 1.4 Å probe.

Rendered structure images. Structure images are PyMOL renders from six orthogonal camera directions. Cartoon representation draws helices as coils and strands as arrows; sticks shows the backbone as bonds; surface shows the solvent-excluded envelope. Rainbow coloring maps sequence position to hue (blue→red, N→C); chain coloring assigns a distinct color per polypeptide.

Backbone torsions (φ/ψ). φ (phi) and ψ (psi) are the two rotatable backbone dihedrals per residue: φ is the C(i-1)–N–Cα–C torsion, ψ is the N–Cα–C–N(i+1) torsion, both in degrees on (−180°, 180°]. α-helical residues cluster near (−60°, −45°); β-strand residues near (−120°, +130°). A Ramachandran plot is simply a scatter of (φ, ψ) for every residue.

Predicted aligned error. Predicted Aligned Error (PAE) is an AlphaFold confidence matrix: entry (i, j) is the expected error in the position of residue j, in ångströms, when the prediction is superimposed on the true structure at residue i. Low PAE within a block of residues means that block is internally rigid and well-predicted; high PAE between two blocks means their relative placement is uncertain even if each block individually is confident.

mmCIF coordinates. Structure coordinates are given as an mmCIF _atom_site loop: one row per atom with element, residue name, chain id, sequence number, and x/y/z position in Å. Only the four main-chain atoms per residue are included here; side chains are omitted to keep the record compact.

InterPro / GO / CATH / organism. Database cross-references. InterPro integrates a dozen domain/family signature databases into unified entries with residue-range hits. GO terms attach function/process/location labels with evidence codes. CATH codes position the fold in a four-level structural taxonomy. Organism is the NCBI-taxonomy species name.

Secondary structure (3-state, P-SEA). SS3 is a coarse helix/strand/coil call (letters a/b/c) made by the P-SEA algorithm from inter-Cα distances and dihedrals. It is less detailed than DSSP but needs only Cα positions.

Sequence. Sequence gives the chain of amino acids in standard one-letter code (A=alanine, C=cysteine, …, Y=tyrosine), read N→C. It is the only feature that is directly encoded by the gene; all structural features are derived from the folded form of this sequence.